Protein 5TNV (pdb70)

Organism: Mycolicibacterium smegmatis (strain ATCC 700084 / mc(2)155) (NCBI:txid246196)

Secondary structure (DSSP, 8-state):
---GGGS-EEEE-GGG-SB-TTSSBGGGS-HHHHHHHHHHHHHTT-SEEE-TTTSS-GGGS-HHHHHHHHHHHHHTT-EE-EEE--S--TT-TTTHHHHHHHHHHHHHHHHHHT--EEEEE---PPPHHHHHSSSGGGS------GGGHHHHHHHHHHHHHHHHHTT-EEEEE--TTSTTSSHHHHHHHHHHH--TTEEEE--THHHHTSSS----HHHHHHHHGGGBS-EE--EEEEEEETTTTEEEEEEE-GGGSSS-HHHHHHHHHHTT--PPEEE---SSSHHHHHHHHHHHHHHHHHHHH-

InterPro domains:
  IPR013022 Xylose isomerase-like, TIM barrel domain [PF01261] (38-285)
  IPR036237 Xylose isomerase-like superfamily [SSF51658] (34-283)
  IPR050312 IolE/XylA/MocC-like [PTHR12110] (34-282)

Nearest PDB structures (foldseek):
  5tnv-assembly1_A  TM=1.003E+00  e=7.365E-64  Mycolicibacterium smegmatis MC2 155
  3cqj-assembly1_B  TM=7.052E-01  e=8.553E-13  Escherichia coli
  3cqi-assembly1_B  TM=7.126E-01  e=1.216E-12  Escherichia coli
  3cqk-assembly1_B  TM=6.917E-01  e=5.044E-13  Escherichia coli
  3cny-assembly2_B  TM=6.874E-01  e=1.253E-10  Lactiplantibacillus plantarum WCFS1

B-factor: mean 9.84, std 7.56, range [2.95, 93.1]

CATH classification: 3.20.20.150

Radius of gyration: 18.42 Å; Cα contacts (8 Å, |Δi|>4): 619; chains: 1; bounding box: 45×40×46 Å

Structure (mmCIF, N/CA/C/O backbone):
data_5TNV
#
_entry.id   5TNV
#
_cell.length_a   82.869
_cell.length_b   82.869
_cell.length_c   125.218
_cell.angle_alpha   90.00
_cell.angle_beta   90.00
_cell.angle_gamma   120.00
#
_symmetry.space_group_name_H-M   'H 3'
#
loop_
_entity.id
_entity.type
_entity.pdbx_description
1 polymer 'AP endonuclease, family protein 2'
2 non-polymer 'MAGNESIUM ION'
3 water water
#
loop_
_atom_site.group_PDB
_atom_site.id
_atom_site.type_symbol
_atom_site.label_atom_id
_atom_site.label_alt_id
_atom_site.label_comp_id
_atom_site.label_asym_id
_atom_site.label_entity_id
_atom_site.label_seq_id
_atom_site.pdbx_PDB_ins_code
_atom_site.Cartn_x
_atom_site.Cartn_y
_atom_site.Cartn_z
_atom_site.occupancy
_atom_site.B_iso_or_equiv
_atom_site.auth_seq_id
_atom_site.auth_comp_id
_atom_site.auth_asym_id
_atom_site.auth_atom_id
_atom_site.pdbx_PDB_model_num
ATOM 1 N N . MET A 1 21 ? 37.073 53.229 63.563 1.00 46.13 1 MET A N 1
ATOM 2 C CA . MET A 1 21 ? 36.470 52.115 62.858 1.00 44.00 1 MET A CA 1
ATOM 3 C C . MET A 1 21 ? 36.102 51.044 63.871 1.00 29.20 1 MET A C 1
ATOM 4 O O . MET A 1 21 ? 36.155 51.055 65.102 1.00 42.84 1 MET A O 1
ATOM 7 N N . TYR A 1 22 ? 35.683 49.941 63.317 1.00 18.78 2 TYR A N 1
ATOM 8 C CA . TYR A 1 22 ? 35.505 48.755 64.132 1.00 12.67 2 TYR A CA 1
ATOM 9 C C . TYR A 1 22 ? 36.837 48.264 64.629 1.00 13.17 2 TYR A C 1
ATOM 10 O O . TYR A 1 22 ? 37.880 48.566 64.041 1.00 19.29 2 TYR A O 1
ATOM 28 N N . SER A 1 23 ? 36.808 47.471 65.694 1.00 13.53 3 SER A N 1
ATOM 29 C CA . SER A 1 23 ? 37.991 46.673 66.065 1.00 14.77 3 SER A CA 1
ATOM 30 C C . SER A 1 23 ? 37.935 45.357 65.295 1.00 11.69 3 SER A C 1
ATOM 31 O O . SER A 1 23 ? 36.870 45.069 64.746 1.00 10.99 3 SER A O 1
ATOM 39 N N . ALA A 1 24 ? 38.980 44.555 65.286 1.00 11.75 4 ALA A N 1
ATOM 40 C CA . ALA A 1 24 ? 38.871 43.275 64.585 1.00 11.56 4 ALA A CA 1
ATOM 41 C C . ALA A 1 24 ? 37.673 42.416 65.084 1.00 10.81 4 ALA A C 1
ATOM 42 O O . ALA A 1 24 ? 36.952 41.848 64.237 1.00 11.69 4 ALA A O 1
ATOM 49 N N . HIS A 1 25 ? 37.457 42.332 66.377 1.00 13.37 5 HIS A N 1
ATOM 50 C CA . HIS A 1 25 ? 36.420 41.409 66.910 1.00 17.11 5 HIS A CA 1
ATOM 51 C C . HIS A 1 25 ? 35.012 41.930 66.825 1.00 12.86 5 HIS A C 1
ATOM 52 O O . HIS A 1 25 ? 34.025 41.235 67.046 1.00 18.97 5 HIS A O 1
ATOM 66 N N . THR A 1 26 ? 34.844 43.193 66.472 1.00 10.70 6 THR A N 1
ATOM 67 C CA . THR A 1 26 ? 33.499 43.728 66.286 1.00 10.55 6 THR A CA 1
ATOM 68 C C . THR A 1 26 ? 33.245 44.081 64.835 1.00 8.39 6 THR A C 1
ATOM 69 O O . THR A 1 26 ? 32.142 44.540 64.522 1.00 10.71 6 THR A O 1
ATOM 80 N N . TRP A 1 27 ? 34.223 43.968 63.932 1.00 6.48 7 TRP A N 1
ATOM 81 C CA . TRP A 1 27 ? 33.995 44.339 62.545 1.00 5.74 7 TRP A CA 1
ATOM 82 C C . TRP A 1 27 ? 32.956 43.395 61.957 1.00 5.38 7 TRP A C 1
ATOM 83 O O . TRP A 1 27 ? 33.178 42.182 61.960 1.00 6.58 7 TRP A O 1
ATOM 104 N N . PRO A 1 28 ? 31.824 43.860 61.449 1.00 6.20 8 PRO A N 1
ATOM 105 C CA . PRO A 1 28 ? 30.820 42.908 60.963 1.00 6.05 8 PRO A CA 1
ATOM 106 C C . PRO A 1 28 ? 31.297 42.121 59.741 1.00 5.25 8 PRO A C 1
ATOM 107 O O . PRO A 1 28 ? 31.733 42.724 58.778 1.00 5.80 8 PRO A O 1
ATOM 118 N N . ILE A 1 29 ? 31.148 40.802 59.849 1.00 5.43 9 ILE A N 1
ATOM 119 C CA . ILE A 1 29 ? 31.527 39.866 58.772 1.00 5.91 9 ILE A CA 1
ATOM 120 C C . ILE A 1 29 ? 30.309 38.987 58.560 1.00 6.11 9 ILE A C 1
ATOM 121 O O . ILE A 1 29 ? 30.127 37.971 59.268 1.00 8.70 9 ILE A O 1
ATOM 137 N N . ALA A 1 30 ? 29.445 39.358 57.640 1.00 5.08 10 ALA A N 1
ATOM 138 C CA . ALA A 1 30 ? 28.135 38.724 57.539 1.00 5.14 10 ALA A CA 1
ATOM 139 C C . ALA A 1 30 ? 28.104 37.502 56.656 1.00 4.95 10 ALA A C 1
ATOM 140 O O . ALA A 1 30 ? 28.761 37.460 55.615 1.00 8.24 10 ALA A O 1
ATOM 147 N N . ALA A 1 31 ? 27.321 36.501 57.050 1.00 4.28 11 ALA A N 1
ATOM 148 C CA . ALA A 1 31 ? 26.978 35.394 56.163 1.00 4.07 11 ALA A CA 1
ATOM 149 C C . ALA A 1 31 ? 25.897 35.817 55.193 1.00 3.92 11 ALA A C 1
ATOM 150 O O . ALA A 1 31 ? 24.773 36.184 55.621 1.00 4.70 11 ALA A O 1
ATOM 157 N N . ASN A 1 32 ? 26.142 35.757 53.908 1.00 4.33 12 ASN A N 1
ATOM 158 C CA . ASN A 1 32 ? 25.101 36.008 52.902 1.00 4.68 12 ASN A CA 1
ATOM 159 C C . ASN A 1 32 ? 24.146 34.838 52.876 1.00 5.66 12 ASN A C 1
ATOM 160 O O . ASN A 1 32 ? 24.614 33.714 52.778 1.00 7.87 12 ASN A O 1
ATOM 171 N N . MET A 1 33 ? 22.821 35.072 52.964 1.00 4.62 13 MET A N 1
ATOM 172 C CA . MET A 1 33 ? 21.824 34.006 53.057 1.00 4.67 13 MET A CA 1
ATOM 173 C C . MET A 1 33 ? 21.300 33.504 51.706 1.00 4.77 13 MET A C 1
ATOM 174 O O . MET A 1 33 ? 20.434 32.635 51.695 1.00 5.40 13 MET A O 1
ATOM 188 N N . LEU A 1 34 ? 21.834 33.988 50.586 1.00 5.53 14 LEU A N 1
ATOM 189 C CA . LEU A 1 34 ? 21.222 33.635 49.294 1.00 6.61 14 LEU A CA 1
ATOM 190 C C . LEU A 1 34 ? 21.320 32.111 49.072 1.00 5.49 14 LEU A C 1
ATOM 191 O O . LEU A 1 34 ? 20.416 31.564 48.387 1.00 5.82 14 LEU A O 1
ATOM 207 N N . GLY A 1 35 ? 22.314 31.408 49.598 1.00 5.68 15 GLY A N 1
ATOM 208 C CA . GLY A 1 35 ? 22.413 30.004 49.376 1.00 6.39 15 GLY A CA 1
ATOM 209 C C . GLY A 1 35 ? 21.279 29.197 49.930 1.00 6.02 15 GLY A C 1
ATOM 210 O O . GLY A 1 35 ? 21.086 28.033 49.499 1.00 7.75 15 GLY A O 1
ATOM 214 N N . PHE A 1 36 ? 20.502 29.733 50.869 1.00 5.42 16 PHE A N 1
ATOM 215 C CA . PHE A 1 36 ? 19.305 29.034 51.335 1.00 5.44 16 PHE 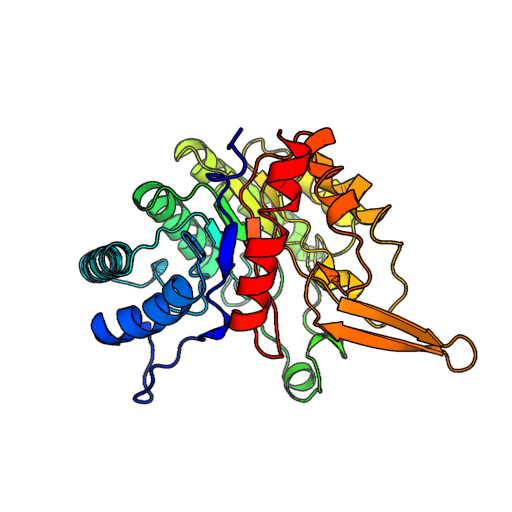A CA 1
ATOM 216 C C . PHE A 1 36 ? 18.177 29.089 50.329 1.00 5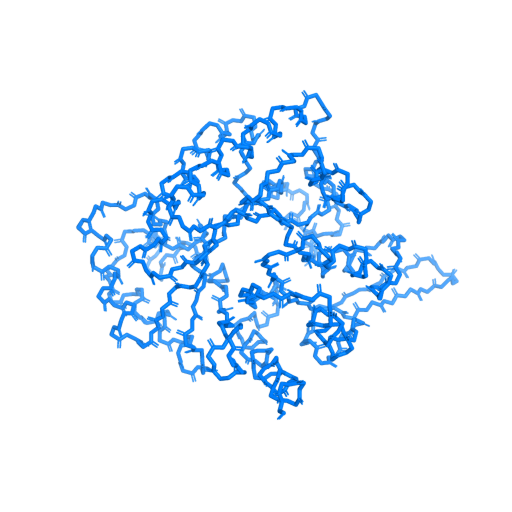.75 16 PHE A C 1
ATOM 217 O O . PHE A 1 36 ? 17.252 28.270 50.407 1.00 7.03 16 PHE A O 1
ATOM 234 N N . GLY A 1 37 ? 18.205 30.056 49.439 1.00 6.15 17 GLY A N 1
ATOM 235 C CA . GLY A 1 37 ? 17.113 30.259 48.495 1.00 6.33 17 GLY A CA 1
ATOM 236 C C . GLY A 1 37 ? 15.822 30.628 49.213 1.00 5.67 17 GLY A C 1
ATOM 237 O O . GLY A 1 37 ? 15.781 30.930 50.404 1.00 6.18 17 GLY A O 1
ATOM 241 N N . ASN A 1 38 ? 14.738 30.598 48.448 1.00 6.04 18 ASN A N 1
ATOM 242 C CA . ASN A 1 38 ? 13.441 31.026 48.980 1.00 7.07 18 ASN A CA 1
ATOM 243 C C . ASN A 1 38 ? 12.355 29.975 48.957 1.00 6.77 18 ASN A C 1
ATOM 244 O O . ASN A 1 38 ? 11.171 30.303 49.094 1.00 7.60 18 ASN A O 1
ATOM 255 N N . ARG A 1 39 ? 12.739 28.716 48.893 1.00 8.73 19 ARG A N 1
ATOM 256 C CA . ARG A 1 39 ? 11.802 27.610 49.037 1.00 8.96 19 ARG A CA 1
ATOM 257 C C . ARG A 1 39 ? 11.876 27.059 50.450 1.00 9.57 19 ARG A C 1
ATOM 258 O O . ARG A 1 39 ? 12.966 26.890 51.067 1.00 11.49 19 ARG A O 1
ATOM 279 N N . ALA A 1 40 ? 10.735 26.772 50.994 1.00 9.70 20 ALA A N 1
ATOM 280 C CA . ALA A 1 40 ? 10.700 26.170 52.358 1.00 10.58 20 ALA A CA 1
ATOM 281 C C . ALA A 1 40 ? 10.873 24.682 52.266 1.00 12.03 20 ALA A C 1
ATOM 282 O O . ALA A 1 40 ? 10.545 24.064 51.245 1.00 11.09 20 ALA A O 1
ATOM 289 N N . PRO A 1 41 ? 11.440 24.064 53.297 1.00 15.63 21 PRO A N 1
ATOM 290 C CA . PRO A 1 41 ? 11.568 22.614 53.259 1.00 17.78 21 PRO A CA 1
ATOM 291 C C . PRO A 1 41 ? 10.306 21.824 52.857 1.00 20.29 21 PRO A C 1
ATOM 292 O O . PRO A 1 41 ? 10.507 20.820 52.133 1.00 23.21 21 PRO A O 1
ATOM 303 N N . ASP A 1 42 ? 9.118 22.205 53.266 1.00 27.19 22 ASP A N 1
ATOM 304 C CA . ASP A 1 42 ? 7.811 21.688 52.884 1.00 35.77 22 ASP A CA 1
ATOM 305 C C . ASP A 1 42 ? 7.326 21.930 51.456 1.00 31.32 22 ASP A C 1
ATOM 306 O O . ASP A 1 42 ? 6.344 21.279 51.082 1.00 43.44 22 ASP A O 1
ATOM 315 N N . GLY A 1 43 ? 7.868 22.857 50.683 1.00 29.59 23 GLY A N 1
ATOM 316 C CA . GLY A 1 43 ? 7.665 22.980 49.267 1.00 24.80 23 GLY A CA 1
ATOM 317 C C . GLY A 1 43 ? 7.140 24.334 48.772 1.00 22.39 23 GLY A C 1
ATOM 318 O O . GLY A 1 43 ? 7.192 24.678 47.570 1.00 30.78 23 GLY A O 1
ATOM 322 N N . GLY A 1 44 ? 6.596 25.045 49.752 1.00 20.24 24 GLY A N 1
ATOM 323 C CA . GLY A 1 44 ? 6.116 26.407 49.569 1.00 14.37 24 GLY A CA 1
ATOM 324 C C . GLY A 1 44 ? 7.209 27.460 49.581 1.00 9.72 24 GLY A C 1
ATOM 325 O O . GLY A 1 44 ? 8.404 27.184 49.494 1.00 11.86 24 GLY A O 1
ATOM 329 N N . HIS A 1 45 ? 6.813 28.737 49.668 1.00 7.60 25 HIS A N 1
ATOM 330 C CA . HIS A 1 45 ? 7.717 29.836 49.703 1.00 7.16 25 HIS A CA 1
ATOM 331 C C . HIS A 1 45 ? 8.179 30.103 51.127 1.00 5.92 25 HIS A C 1
ATOM 332 O O . HIS A 1 45 ? 7.367 30.065 52.078 1.00 6.41 25 HIS A O 1
ATOM 346 N N . ILE A 1 46 ? 9.457 30.386 51.320 1.00 5.85 26 ILE A N 1
ATOM 347 C CA . ILE A 1 46 ? 9.995 30.699 52.655 1.00 5.44 26 ILE A CA 1
ATOM 348 C C . ILE A 1 46 ? 9.260 31.885 53.277 1.00 5.59 26 ILE A C 1
ATOM 349 O O . ILE A 1 46 ? 9.211 31.994 54.507 1.00 6.01 26 ILE A O 1
ATOM 365 N N . LYS A 1 47 ? 8.726 32.803 52.453 1.00 6.00 27 LYS A N 1
ATOM 366 C CA . LYS A 1 47 ? 8.024 33.958 53.032 1.00 7.36 27 LYS A CA 1
ATOM 367 C C . LYS A 1 47 ? 6.826 33.556 53.877 1.00 6.01 27 LYS A C 1
ATOM 368 O O . LYS A 1 47 ? 6.430 34.335 54.743 1.00 6.96 27 LYS A O 1
ATOM 387 N N . ASP A 1 48 ? 6.255 32.391 53.645 1.00 6.24 28 ASP A N 1
ATOM 388 C CA . ASP A 1 48 ? 5.060 31.911 54.316 1.00 6.45 28 ASP A CA 1
ATOM 389 C C . ASP A 1 48 ? 5.384 30.953 55.426 1.00 6.19 28 ASP A C 1
ATOM 390 O O . ASP A 1 48 ? 4.463 30.435 56.107 1.00 7.17 28 ASP A O 1
ATOM 399 N N . ALA A 1 49 ? 6.651 30.620 55.671 1.00 6.31 29 ALA A N 1
ATOM 400 C CA . ALA A 1 49 ? 6.991 29.540 56.608 1.00 6.54 29 ALA A CA 1
ATOM 401 C C . ALA A 1 49 ? 6.843 29.970 58.056 1.00 6.57 29 ALA A C 1
ATOM 402 O O . ALA A 1 49 ? 7.004 31.137 58.376 1.00 7.22 29 ALA A O 1
ATOM 409 N N . PRO A 1 50 ? 6.605 29.032 58.951 1.00 7.38 30 PRO A N 1
ATOM 410 C CA . PRO A 1 50 ? 6.620 29.375 60.378 1.00 7.61 30 PRO A CA 1
ATOM 411 C C . PRO A 1 50 ? 8.017 29.877 60.765 1.00 6.66 30 PRO A C 1
ATOM 412 O O . PRO A 1 50 ? 9.042 29.491 60.207 1.00 7.37 30 PRO A O 1
ATOM 423 N N . ALA A 1 51 ? 8.012 30.759 61.780 1.00 8.74 31 ALA A N 1
ATOM 424 C CA . ALA A 1 51 ? 9.264 31.383 62.201 1.00 9.59 31 ALA A CA 1
ATOM 425 C C . ALA A 1 51 ? 10.276 30.298 62.607 1.00 8.11 31 ALA A C 1
ATOM 426 O O . ALA A 1 51 ? 11.473 30.476 62.477 1.00 8.47 31 ALA A O 1
ATOM 433 N N . GLY A 1 52 ? 9.826 29.185 63.141 1.00 8.33 32 GLY A N 1
ATOM 434 C CA . GLY A 1 52 ? 10.712 28.100 63.538 1.00 8.76 32 GLY A CA 1
ATOM 435 C C . GLY A 1 52 ? 11.507 27.509 62.396 1.00 7.70 32 GLY A C 1
ATOM 436 O O .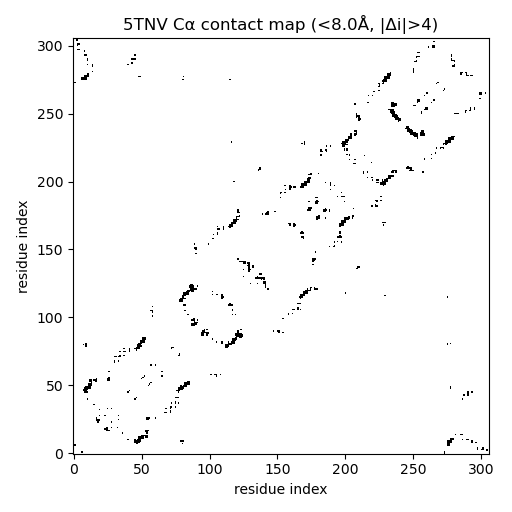 GLY A 1 52 ? 12.617 26.986 62.597 1.00 8.88 32 GLY A O 1
ATOM 440 N N . VAL A 1 53 ? 10.980 27.543 61.183 1.00 7.21 33 VAL A N 1
ATOM 441 C CA . VAL A 1 53 ? 11.686 27.121 60.003 1.00 7.25 33 VAL A CA 1
ATOM 442 C C . VAL A 1 53 ? 12.839 28.093 59.724 1.00 5.75 33 VAL A C 1
ATOM 443 O O . VAL A 1 53 ? 13.982 27.670 59.476 1.00 6.33 33 VAL A O 1
ATOM 456 N N . TRP A 1 54 ? 12.584 29.373 59.747 1.00 6.06 34 TRP A N 1
ATOM 457 C CA . TRP A 1 54 ? 13.625 30.388 59.614 1.00 5.64 34 TRP A CA 1
ATOM 458 C C . TRP A 1 54 ? 14.676 30.161 60.678 1.00 5.57 34 TRP A C 1
ATOM 459 O O . TRP A 1 54 ? 15.876 30.268 60.423 1.00 6.08 34 TRP A O 1
ATOM 480 N N . ALA A 1 55 ? 14.251 29.878 61.894 1.00 6.01 35 ALA A N 1
ATOM 481 C CA . ALA A 1 55 ? 15.176 29.709 63.014 1.00 6.05 35 ALA A CA 1
ATOM 482 C C . ALA A 1 55 ? 16.167 28.597 62.754 1.00 5.67 35 ALA A C 1
ATOM 483 O O . ALA A 1 55 ? 17.339 28.719 63.084 1.00 5.85 35 ALA A O 1
ATOM 490 N N . LYS A 1 56 ? 15.732 27.475 62.199 1.00 6.08 36 LYS A N 1
ATOM 491 C CA . LYS A 1 56 ? 16.637 26.355 61.953 1.00 6.06 36 LYS A CA 1
ATOM 492 C C . LYS A 1 56 ? 17.657 26.689 60.869 1.00 5.75 36 LYS A C 1
ATOM 493 O O . LYS A 1 56 ? 18.780 26.174 60.909 1.00 6.80 36 LYS A O 1
ATOM 512 N N . GLN A 1 57 ? 17.295 27.510 59.894 1.00 5.29 37 GLN A N 1
ATOM 513 C CA . GLN A 1 57 ? 18.263 27.955 58.870 1.00 5.55 37 GLN A CA 1
ATOM 514 C C . GLN A 1 57 ? 19.276 28.892 59.515 1.00 4.82 37 GLN A C 1
ATOM 515 O O . GLN A 1 57 ? 20.499 28.693 59.345 1.00 5.52 37 GLN A O 1
ATOM 529 N N . LEU A 1 58 ? 18.809 29.870 60.266 1.00 4.88 38 LEU A N 1
ATOM 530 C CA . LEU A 1 58 ? 19.671 30.804 60.985 1.00 5.07 38 LEU A CA 1
ATOM 531 C C . LEU A 1 58 ? 20.628 30.039 61.926 1.00 4.77 38 LEU A C 1
ATOM 532 O O . LEU A 1 58 ? 21.803 30.376 62.056 1.00 4.89 38 LEU A O 1
ATOM 548 N N . ARG A 1 59 ? 20.109 29.004 62.574 1.00 4.80 39 ARG A N 1
ATOM 549 C CA . ARG A 1 59 ? 20.916 28.221 63.532 1.00 4.95 39 ARG A CA 1
ATOM 550 C C . ARG A 1 59 ? 22.135 27.616 62.854 1.00 4.55 39 ARG A C 1
ATOM 551 O O . ARG A 1 59 ? 23.206 27.539 63.464 1.00 5.03 39 ARG A O 1
ATOM 572 N N . GLN A 1 60 ? 21.984 27.142 61.615 1.00 4.71 40 GLN A N 1
ATOM 573 C CA . GLN A 1 60 ? 23.113 26.559 60.909 1.00 4.77 40 GLN A CA 1
ATOM 574 C C . GLN A 1 60 ? 24.237 27.578 60.744 1.00 4.41 40 GLN A C 1
ATOM 575 O O . GLN A 1 60 ? 25.424 27.207 60.738 1.00 5.13 40 GLN A O 1
ATOM 589 N N . VAL A 1 61 ? 23.872 28.830 60.526 1.00 4.46 41 VAL A N 1
ATOM 590 C CA . VAL A 1 61 ? 24.819 29.933 60.351 1.00 4.44 41 VAL A CA 1
ATOM 591 C C . VAL A 1 61 ? 25.518 30.233 61.673 1.00 4.28 41 VAL A C 1
ATOM 592 O O . VAL A 1 61 ? 26.747 30.339 61.738 1.00 5.03 41 VAL A O 1
ATOM 605 N N . ARG A 1 62 ? 24.743 30.370 62.765 1.00 4.51 42 ARG A N 1
ATOM 606 C CA . ARG A 1 62 ? 25.350 30.612 64.085 1.00 4.56 42 ARG A CA 1
ATOM 607 C C . ARG A 1 62 ? 26.253 29.465 64.504 1.00 4.65 42 ARG A C 1
ATOM 608 O O . ARG A 1 62 ? 27.316 29.706 65.085 1.00 5.29 42 ARG A O 1
ATOM 629 N N . GLU A 1 63 ? 25.853 28.217 64.237 1.00 4.84 43 GLU A N 1
ATOM 630 C CA . GLU A 1 63 ? 26.683 27.054 64.561 1.00 5.17 43 GLU A CA 1
ATOM 631 C C . GLU A 1 63 ? 28.086 27.126 63.960 1.00 5.17 43 GLU A C 1
ATOM 632 O O . GLU A 1 63 ? 29.014 26.547 64.530 1.00 6.66 43 GLU A O 1
ATOM 644 N N . LEU A 1 64 ? 28.213 27.785 62.843 1.00 5.16 44 LEU A N 1
ATOM 645 C CA . LEU A 1 64 ? 29.490 27.927 62.131 1.00 5.39 44 LEU A CA 1
ATOM 646 C C . LEU A 1 64 ? 30.250 29.184 62.529 1.00 5.36 44 LEU A C 1
ATOM 647 O O . LEU A 1 64 ? 31.317 29.456 61.949 1.00 6.87 44 LEU A O 1
ATOM 663 N N . GLY A 1 65 ? 29.771 29.940 63.507 1.00 5.31 45 GLY A N 1
ATOM 664 C CA . GLY A 1 65 ? 30.530 30.959 64.160 1.00 5.72 45 GLY A CA 1
ATOM 665 C C . GLY A 1 65 ? 30.153 32.390 63.842 1.00 5.39 45 GLY A C 1
ATOM 666 O O . GLY A 1 65 ? 30.670 33.343 64.430 1.00 6.49 45 GLY A O 1
ATOM 670 N N . PHE A 1 66 ? 29.211 32.598 62.911 1.00 4.99 46 PHE A N 1
ATOM 671 C CA . PHE A 1 66 ? 28.836 33.970 62.558 1.00 4.56 46 PHE A CA 1
ATOM 672 C C . PHE A 1 66 ? 28.113 34.676 63.692 1.00 4.56 46 PHE A C 1
ATOM 673 O O . PHE A 1 66 ? 27.363 34.073 64.455 1.00 5.21 46 PHE A O 1
ATOM 690 N N . ASP A 1 67 ? 28.337 35.989 63.771 1.00 4.90 47 ASP A N 1
ATOM 691 C CA . ASP A 1 67 ? 27.548 36.937 64.543 1.00 5.26 47 ASP A CA 1
ATOM 692 C C . ASP A 1 67 ? 26.554 37.714 63.683 1.00 4.38 47 ASP A C 1
ATOM 693 O O . ASP A 1 67 ? 25.550 38.194 64.207 1.00 5.08 47 ASP A O 1
ATOM 702 N N . HIS A 1 68 ? 26.851 37.882 62.397 1.00 4.45 48 HIS A N 1
ATOM 703 C CA . HIS A 1 68 ? 26.064 38.696 61.510 1.00 4.41 48 HIS A CA 1
ATOM 704 C C . HIS A 1 68 ? 25.659 37.918 60.263 1.00 4.27 48 HIS A C 1
ATOM 705 O O . HIS A 1 68 ? 26.399 37.016 59.791 1.00 4.36 48 HIS A O 1
ATOM 719 N N . ILE A 1 69 ? 24.521 38.317 59.680 1.00 4.25 49 ILE A N 1
ATOM 720 C CA . ILE A 1 69 ? 24.034 37.850 58.404 1.00 4.18 49 ILE A CA 1
ATOM 721 C C . ILE A 1 69 ? 23.677 39.037 57.531 1.00 4.00 49 ILE A C 1
ATOM 722 O O . ILE A 1 69 ? 23.466 40.171 58.006 1.00 4.79 49 ILE A O 1
ATOM 738 N N . ASP A 1 70 ? 23.570 38.738 56.251 1.00 3.96 50 ASP A N 1
ATOM 739 C CA . ASP A 1 70 ? 22.964 39.599 55.234 1.00 3.70 50 ASP A CA 1
ATOM 740 C C . ASP A 1 70 ? 21.861 38.742 54.637 1.00 3.72 50 ASP A C 1
ATOM 741 O O . ASP A 1 70 ? 22.130 37.745 53.999 1.00 4.09 50 ASP A O 1
ATOM 750 N N . PRO A 1 71 ? 20.574 39.098 54.899 1.00 4.00 51 PRO A N 1
ATOM 751 C CA . PRO A 1 71 ? 19.485 38.212 54.449 1.00 4.49 51 PRO A CA 1
ATOM 752 C C . PRO A 1 71 ? 19.323 38.191 52.928 1.00 4.09 51 PRO A C 1
ATOM 753 O O . PRO A 1 71 ? 18.603 37.322 52.432 1.00 4.66 51 PRO A O 1
ATOM 764 N N . THR A 1 72 ? 19.921 39.132 52.236 1.00 4.45 52 THR A N 1
ATOM 765 C CA . THR A 1 72 ? 19.654 39.362 50.800 1.00 4.46 52 THR A CA 1
ATOM 766 C C . THR A 1 72 ? 18.188 39.667 50.610 1.00 4.45 52 THR A C 1
ATOM 767 O O . THR A 1 72 ? 17.486 40.014 51.570 1.00 4.92 52 THR A O 1
ATOM 778 N N . ASP A 1 73 ? 17.699 39.578 49.370 1.00 4.43 53 ASP A N 1
ATOM 779 C CA . ASP A 1 73 ? 16.293 39.546 49.009 1.00 4.87 53 ASP A CA 1
ATOM 780 C C . ASP A 1 73 ? 15.934 38.228 48.364 1.00 5.10 53 ASP A C 1
ATOM 781 O O . ASP A 1 73 ? 14.792 38.075 47.866 1.00 6.82 53 ASP A O 1
ATOM 790 N N . ALA A 1 74 ? 16.807 37.219 48.415 1.00 5.11 54 ALA A N 1
ATOM 791 C CA . ALA A 1 74 ? 16.601 35.913 47.768 1.00 5.58 54 ALA A CA 1
ATOM 792 C C . ALA A 1 74 ? 16.218 34.815 48.756 1.00 5.20 54 ALA A C 1
ATOM 793 O O . ALA A 1 74 ? 16.074 33.651 48.337 1.00 6.06 54 ALA A O 1
ATOM 800 N N . TRP A 1 75 ? 16.058 35.174 50.012 1.00 5.22 55 TRP A N 1
ATOM 801 C CA . TRP A 1 75 ? 15.701 34.280 51.123 1.00 4.93 55 TRP A CA 1
ATOM 802 C C . TRP A 1 75 ? 14.373 34.833 51.657 1.00 4.87 55 TRP A C 1
ATOM 803 O O . TRP A 1 75 ? 13.419 35.053 50.871 1.00 6.08 55 TRP A O 1
ATOM 824 N N . VAL A 1 76 ? 14.208 35.073 52.951 1.00 4.78 56 VAL A N 1
ATOM 825 C CA . VAL A 1 76 ? 12.994 35.695 53.484 1.00 5.44 56 VAL A CA 1
ATOM 826 C C . VAL A 1 76 ? 12.908 37.131 52.947 1.00 5.18 56 VAL A C 1
ATOM 827 O O . VAL A 1 76 ? 13.848 37.906 53.187 1.00 5.59 56 VAL A O 1
ATOM 840 N N . PRO A 1 77 ? 11.844 37.493 52.250 1.00 6.05 57 PRO A N 1
ATOM 841 C CA . PRO A 1 77 ? 11.778 38.814 51.618 1.00 6.25 57 PRO A CA 1
ATOM 842 C C . PRO A 1 77 ? 11.282 39.843 52.595 1.00 5.62 57 PRO A C 1
ATOM 843 O O . PRO A 1 77 ? 10.042 40.084 52.704 1.00 6.38 57 PRO A O 1
ATOM 854 N N . LEU A 1 78 ? 12.185 40.493 53.290 1.00 6.20 58 LEU A N 1
ATOM 855 C CA . LEU A 1 78 ? 11.801 41.428 54.347 1.00 5.98 58 LEU A CA 1
ATOM 856 C C . LEU A 1 78 ? 10.941 42.578 53.820 1.00 5.80 58 LEU A C 1
ATOM 857 O O . LEU A 1 78 ? 10.048 43.030 54.536 1.00 7.01 58 LEU A O 1
ATOM 873 N N . ALA A 1 79 ? 11.186 43.046 52.602 1.00 5.83 59 ALA A N 1
ATOM 874 C CA . ALA A 1 79 ? 10.398 44.137 52.067 1.00 6.54 59 ALA A CA 1
ATOM 875 C C . ALA A 1 79 ? 8.930 43.749 51.871 1.00 7.24 59 ALA A C 1
ATOM 876 O O . ALA A 1 79 ? 8.078 44.608 51.792 1.00 10.84 59 ALA A O 1
ATOM 883 N N . ALA A 1 80 ? 8.651 42.466 51.727 1.00 6.53 60 ALA A N 1
ATOM 884 C CA . ALA A 1 80 ? 7.317 41.947 51.441 1.00 7.20 60 ALA A CA 1
ATOM 885 C C . ALA A 1 80 ? 6.554 41.521 52.681 1.00 7.07 60 ALA A C 1
ATOM 886 O O . ALA A 1 80 ? 5.355 41.347 52.606 1.00 10.21 60 ALA A O 1
ATOM 893 N N . LEU A 1 81 ? 7.216 41.297 53.800 1.00 6.93 61 LEU A N 1
ATOM 894 C CA . LEU A 1 81 ? 6.520 40.839 55.006 1.00 6.70 61 LEU A CA 1
ATOM 895 C C . LEU A 1 81 ? 5.675 41.911 55.614 1.00 7.00 61 LEU A C 1
ATOM 896 O O . LEU A 1 81 ? 5.989 43.107 55.588 1.00 8.13 61 LEU A O 1
ATOM 912 N N . SER A 1 82 ? 4.574 41.467 56.250 1.00 6.92 62 SER A N 1
ATOM 913 C CA . SER A 1 82 ? 3.826 42.357 57.081 1.00 7.29 62 SER A CA 1
ATOM 914 C C . SER A 1 82 ? 4.683 42.791 58.257 1.00 7.59 62 SER A C 1
ATOM 915 O O . SER A 1 82 ? 5.664 42.146 58.636 1.00 7.21 62 SER A O 1
ATOM 923 N N . ASP A 1 83 ? 4.262 43.904 58.887 1.00 8.86 63 ASP A N 1
ATOM 924 C CA . ASP A 1 83 ? 5.022 44.377 60.051 1.00 9.42 63 ASP A CA 1
ATOM 925 C C . ASP A 1 83 ? 5.034 43.343 61.181 1.00 8.25 63 ASP A C 1
ATOM 926 O O . ASP A 1 83 ? 6.050 43.200 61.866 1.00 8.65 63 ASP A O 1
ATOM 935 N N . SER A 1 84 ? 3.908 42.630 61.356 1.00 7.27 64 SER A N 1
ATOM 936 C CA A SER A 1 84 ? 3.867 41.616 62.415 0.50 6.84 64 SER A CA 1
ATOM 937 C CA B SER A 1 84 ? 3.717 41.525 62.298 0.50 7.72 64 SER A CA 1
ATOM 938 C C . SER A 1 84 ? 4.769 40.453 62.063 1.00 5.98 64 SER A C 1
ATOM 939 O O . SER A 1 84 ? 5.444 39.916 62.959 1.00 6.43 64 SER A O 1
ATOM 953 N N . ARG A 1 85 ? 4.893 40.034 60.809 1.00 6.04 65 ARG A N 1
ATOM 954 C CA . ARG A 1 85 ? 5.832 38.990 60.418 1.00 5.30 65 ARG A CA 1
ATOM 955 C C . ARG A 1 85 ? 7.270 39.462 60.528 1.00 5.09 65 ARG A C 1
ATOM 956 O O . ARG A 1 85 ? 8.139 38.654 60.865 1.00 5.55 65 ARG A O 1
ATOM 977 N N . ILE A 1 86 ? 7.552 40.754 60.294 1.00 5.62 66 ILE A N 1
ATOM 978 C CA . ILE A 1 86 ? 8.878 41.329 60.568 1.00 5.69 66 ILE A CA 1
ATOM 979 C C . ILE A 1 86 ? 9.225 41.107 62.024 1.00 5.25 66 ILE A C 1
ATOM 980 O O . ILE A 1 86 ? 10.361 40.744 62.349 1.00 5.63 66 ILE A O 1
ATOM 996 N N . GLU A 1 87 ? 8.292 41.361 62.956 1.00 5.91 67 GLU A N 1
ATOM 997 C CA . GLU A 1 87 ? 8.607 41.160 64.354 1.00 5.98 67 GLU A CA 1
ATOM 998 C C . GLU A 1 87 ? 8.782 39.681 64.704 1.00 5.72 67 GLU A C 1
ATOM 999 O O . GLU A 1 87 ? 9.653 39.384 65.529 1.00 6.30 67 GLU A O 1
ATOM 1011 N N . GLU A 1 88 ? 8.063 38.760 64.067 1.00 5.78 68 GLU A N 1
ATOM 1012 C CA . GLU A 1 88 ? 8.303 37.349 64.234 1.00 6.11 68 GLU A CA 1
ATOM 1013 C C . GLU A 1 88 ? 9.752 37.012 63.840 1.00 5.33 68 GLU A C 1
ATOM 1014 O O . GLU A 1 88 ? 10.469 36.263 64.519 1.00 6.51 68 GLU A O 1
ATOM 1026 N N . PHE A 1 89 ? 10.160 37.555 62.685 1.00 5.18 69 PHE A N 1
ATOM 1027 C CA . PHE A 1 89 ? 11.512 37.362 62.186 1.00 5.01 69 PHE A CA 1
ATOM 1028 C C . PHE A 1 89 ? 12.553 37.935 63.136 1.00 4.75 69 PHE A C 1
ATOM 1029 O O . PHE A 1 89 ? 13.555 37.292 63.431 1.00 4.82 69 PHE A O 1
ATOM 1046 N N . ARG A 1 90 ? 12.319 39.164 63.611 1.00 4.67 70 ARG A N 1
ATOM 1047 C CA . ARG A 1 90 ? 13.249 39.825 64.503 1.00 4.96 70 ARG A CA 1
ATOM 1048 C C . ARG A 1 90 ? 13.503 38.976 65.745 1.00 4.82 70 ARG A C 1
ATOM 1049 O O . ARG A 1 90 ? 14.633 38.860 66.261 1.00 5.47 70 ARG A O 1
ATOM 1070 N N . THR A 1 91 ? 12.430 38.355 66.287 1.00 4.95 71 THR A N 1
ATOM 1071 C CA . THR A 1 91 ? 12.528 37.536 67.474 1.00 5.09 71 THR A CA 1
ATOM 1072 C C . THR A 1 91 ? 13.431 36.303 67.208 1.00 4.86 71 THR A C 1
ATOM 1073 O O . THR A 1 91 ? 14.312 36.024 68.003 1.00 5.35 71 THR A O 1
ATOM 1084 N N . VAL A 1 92 ? 13.191 35.601 66.091 1.00 5.05 72 VAL A N 1
ATOM 1085 C CA . VAL A 1 92 ? 14.035 34.397 65.873 1.00 5.94 72 VAL A CA 1
ATOM 1086 C C . VAL A 1 92 ? 15.454 34.767 65.519 1.00 4.79 72 VAL A C 1
ATOM 1087 O O . VAL A 1 92 ? 16.376 34.052 65.931 1.00 5.38 72 VAL A O 1
ATOM 1100 N N . LEU A 1 93 ? 15.677 35.886 64.833 1.00 4.39 73 LEU A N 1
ATOM 1101 C CA . LEU A 1 93 ? 17.032 36.351 64.570 1.00 4.68 73 LEU A CA 1
ATOM 1102 C C . LEU A 1 93 ? 17.810 36.535 65.879 1.00 4.64 73 LEU A C 1
ATOM 1103 O O . LEU A 1 93 ? 18.931 36.016 66.013 1.00 5.40 73 LEU A O 1
ATOM 1119 N N . ALA A 1 94 ? 17.213 37.218 66.840 1.00 4.83 74 ALA A N 1
ATOM 1120 C CA . ALA A 1 94 ? 17.828 37.411 68.152 1.00 5.78 74 ALA A CA 1
ATOM 1121 C C . ALA A 1 94 ? 17.978 36.098 68.908 1.00 5.45 74 ALA A C 1
ATOM 1122 O O . ALA A 1 94 ? 19.034 35.861 69.515 1.00 6.64 74 ALA A O 1
ATOM 1129 N N . ASP A 1 95 ? 16.931 35.262 68.885 1.00 5.49 75 ASP A N 1
ATOM 1130 C CA . ASP A 1 95 ? 16.976 34.005 69.617 1.00 5.77 75 ASP A CA 1
ATOM 1131 C C . ASP A 1 95 ? 18.113 33.112 69.135 1.00 5.53 75 ASP A C 1
ATOM 1132 O O . ASP A 1 95 ? 18.699 32.347 69.919 1.00 7.65 75 ASP A O 1
ATOM 1141 N N . GLU A 1 96 ? 18.406 33.175 67.835 1.00 5.07 76 GLU A N 1
ATOM 1142 C CA . GLU A 1 96 ? 19.460 32.360 67.246 1.00 4.93 76 GLU A CA 1
ATOM 1143 C C . GLU A 1 96 ? 20.822 33.020 67.291 1.00 5.15 76 GLU A C 1
ATOM 1144 O O . GLU A 1 96 ? 21.812 32.471 66.786 1.00 6.60 76 GLU A O 1
ATOM 1156 N N . GLY A 1 97 ? 20.944 34.159 67.952 1.00 5.58 77 GLY A N 1
ATOM 1157 C CA . GLY A 1 97 ? 22.245 34.767 68.248 1.00 5.78 77 GLY A CA 1
ATOM 1158 C C . GLY A 1 97 ? 22.848 35.562 67.108 1.00 5.50 77 GLY A C 1
ATOM 1159 O O . GLY A 1 97 ? 24.060 35.642 67.029 1.00 7.70 77 GLY A O 1
ATOM 1163 N N . LEU A 1 98 ? 22.055 36.118 66.238 1.00 5.19 78 LEU A N 1
ATOM 1164 C CA . LEU A 1 98 ? 22.515 36.799 65.046 1.00 4.90 78 LEU A CA 1
ATOM 1165 C C . LEU A 1 98 ? 21.932 38.213 64.935 1.00 5.04 78 LEU A C 1
ATOM 1166 O O . LEU A 1 98 ? 20.954 38.579 65.583 1.00 6.26 78 LEU A O 1
ATOM 1182 N N . ALA A 1 99 ? 22.559 38.984 64.061 1.00 5.22 79 ALA A N 1
ATOM 1183 C CA . ALA A 1 99 ? 22.135 40.348 63.749 1.00 4.75 79 ALA A CA 1
ATOM 1184 C C . ALA A 1 99 ? 22.397 40.608 62.259 1.00 4.91 79 ALA A C 1
ATOM 1185 O O . ALA A 1 99 ? 23.245 39.949 61.658 1.00 5.60 79 ALA A O 1
ATOM 1192 N N . ILE A 1 100 ? 21.677 41.562 61.685 1.00 4.74 80 ILE A N 1
ATOM 1193 C CA . ILE A 1 100 ? 21.828 41.935 60.292 1.00 4.55 80 ILE A CA 1
ATOM 1194 C C . ILE A 1 100 ? 22.713 43.188 60.188 1.00 4.57 80 ILE A C 1
ATOM 1195 O O . ILE A 1 100 ? 22.356 44.237 60.721 1.00 5.28 80 ILE A O 1
ATOM 1211 N N . SER A 1 101 ? 23.837 43.074 59.462 1.00 4.65 81 SER A N 1
ATOM 1212 C CA . SER A 1 101 ? 24.737 44.198 59.237 1.00 4.61 81 SER A CA 1
ATOM 1213 C C . SER A 1 101 ? 24.559 44.866 57.888 1.00 4.62 81 SER A C 1
ATOM 1214 O O . SER A 1 101 ? 24.942 46.046 57.725 1.00 5.30 81 SER A O 1
ATOM 1222 N N . SER A 1 102 ? 24.002 44.174 56.904 1.00 4.57 82 SER A N 1
ATOM 1223 C CA . SER A 1 102 ? 23.814 44.693 55.557 1.00 4.42 82 SER A CA 1
ATOM 1224 C C . SER A 1 102 ? 22.651 43.920 54.920 1.00 4.32 82 SER A C 1
ATOM 1225 O O . SER A 1 102 ? 22.383 42.785 55.330 1.00 4.37 82 SER A O 1
ATOM 1233 N N . ILE A 1 103 ? 22.018 44.535 53.938 1.00 4.23 83 ILE A N 1
ATOM 1234 C CA . ILE A 1 103 ? 20.968 43.869 53.161 1.00 4.47 83 ILE A CA 1
ATOM 1235 C C . ILE A 1 103 ? 21.321 44.042 51.671 1.00 4.22 83 ILE A C 1
ATOM 1236 O O . ILE A 1 103 ? 21.318 45.163 51.166 1.00 5.01 83 ILE A O 1
ATOM 1252 N N . SER A 1 104 ? 21.571 42.926 51.006 1.00 4.34 84 SER A N 1
ATOM 1253 C CA . SER A 1 104 ? 21.994 42.903 49.603 1.00 4.51 84 SER A CA 1
ATOM 1254 C C . SER A 1 104 ? 20.912 42.392 48.695 1.00 4.78 84 SER A C 1
ATOM 1255 O O . SER A 1 104 ? 20.597 41.205 48.660 1.00 5.85 84 SER A O 1
ATOM 1263 N N . MET A 1 105 ? 20.357 43.283 47.871 1.00 4.84 85 MET A N 1
ATOM 1264 C CA . MET A 1 105 ? 19.442 42.885 46.825 1.00 4.92 85 MET A CA 1
ATOM 1265 C C . MET A 1 105 ? 20.211 42.152 45.750 1.00 5.08 85 MET A C 1
ATOM 1266 O O . MET A 1 105 ? 21.328 42.543 45.461 1.00 10.33 85 MET A O 1
ATOM 1280 N N A THR A 1 106 ? 19.600 41.148 45.148 0.50 6.07 86 THR A N 1
ATOM 1281 N N B THR A 1 106 ? 19.690 41.079 45.160 0.50 4.73 86 THR A N 1
ATOM 1282 C CA A THR A 1 106 ? 20.394 40.344 44.209 0.50 5.57 86 THR A CA 1
ATOM 1283 C CA B THR A 1 106 ? 20.308 40.266 44.135 0.50 4.95 86 THR A CA 1
ATOM 1284 C C A THR A 1 106 ? 20.034 40.770 42.815 0.50 6.89 86 THR A C 1
ATOM 1285 C C B THR A 1 106 ? 19.305 39.887 43.043 0.50 6.55 86 THR A C 1
ATOM 1286 O O A THR A 1 106 ? 20.270 41.859 42.318 0.50 7.08 86 THR A O 1
ATOM 1287 O O B THR A 1 106 ? 18.248 39.321 43.164 0.50 7.79 86 THR A O 1
ATOM 1308 N N . ARG A 1 107 ? 19.584 40.141 41.872 1.00 9.10 87 ARG A N 1
ATOM 1309 C CA . ARG A 1 107 ? 18.968 40.092 40.596 1.00 5.60 87 ARG A CA 1
ATOM 1310 C C . ARG A 1 107 ? 17.597 40.799 40.625 1.00 5.60 87 ARG A C 1
ATOM 1311 O O . ARG A 1 107 ? 16.586 40.294 40.214 1.00 8.21 87 ARG A O 1
ATOM 1332 N N . SER A 1 108 ? 17.664 42.028 41.116 1.00 5.74 88 SER A N 1
ATOM 1333 C CA . SER A 1 108 ? 16.543 42.912 41.377 1.00 6.07 88 SER A CA 1
ATOM 1334 C C . SER A 1 108 ? 16.899 44.322 40.964 1.00 5.68 88 SER A C 1
ATOM 1335 O O . SER A 1 108 ? 16.884 45.267 41.746 1.00 6.76 88 SER A O 1
ATOM 1343 N N . SER A 1 109 ? 17.285 44.500 39.707 1.00 6.01 89 SER A N 1
ATOM 1344 C CA . SER A 1 109 ? 17.819 45.779 39.253 1.00 6.04 89 SER A CA 1
ATOM 1345 C C . SER A 1 109 ? 16.763 46.892 39.277 1.00 5.99 89 SER A C 1
ATOM 1346 O O . SER A 1 109 ? 15.619 46.673 38.832 1.00 6.41 89 SER A O 1
ATOM 1354 N N . ILE A 1 110 ? 17.174 48.069 39.713 1.00 5.88 90 ILE A N 1
ATOM 1355 C CA . ILE A 1 110 ? 16.283 49.224 39.724 1.00 6.18 90 ILE A CA 1
ATOM 1356 C C . ILE A 1 110 ? 16.049 49.765 38.317 1.00 6.58 90 ILE A C 1
ATOM 1357 O O . ILE A 1 110 ? 15.214 50.683 38.175 1.00 7.26 90 ILE A O 1
ATOM 1373 N N . VAL A 1 111 ? 16.686 49.203 37.280 1.00 6.55 91 VAL A N 1
ATOM 1374 C CA . VAL A 1 111 ? 16.327 49.513 35.900 1.00 6.77 91 VAL A CA 1
ATOM 1375 C C . VAL A 1 111 ? 15.904 48.269 35.143 1.00 7.22 91 VAL A C 1
ATOM 1376 O O . VAL A 1 111 ? 15.850 48.301 33.914 1.00 7.45 91 VAL A O 1
ATOM 1389 N N . ASP A 1 112 ? 15.527 47.198 35.843 1.00 6.95 92 ASP A N 1
ATOM 1390 C CA . ASP A 1 112 ? 14.857 46.076 35.170 1.00 7.13 92 ASP A CA 1
ATOM 1391 C C . ASP A 1 112 ? 13.687 46.609 3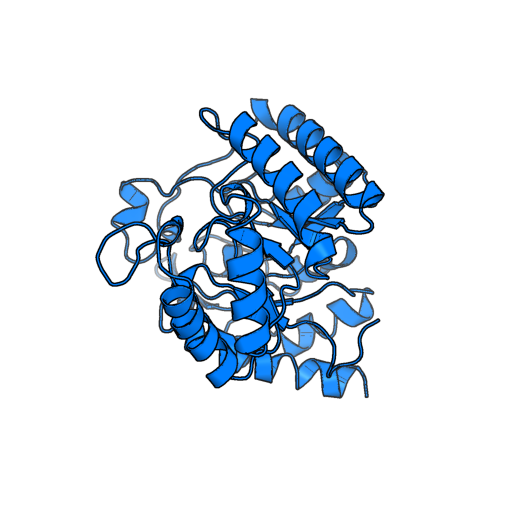4.360 1.00 7.51 92 ASP A C 1
ATOM 1392 O O . ASP A 1 112 ? 12.911 47.450 34.853 1.00 8.46 92 ASP A O 1
ATOM 1401 N N . VAL A 1 113 ? 13.545 46.133 33.121 1.00 8.15 93 VAL A N 1
ATOM 1402 C CA . VAL A 1 113 ? 12.479 46.723 32.277 1.00 9.62 93 VAL A CA 1
ATOM 1403 C C . VAL A 1 113 ? 11.090 46.443 32.826 1.00 10.22 93 VAL A C 1
ATOM 1404 O O . VAL A 1 113 ? 10.264 47.364 32.791 1.00 14.77 93 VAL A O 1
ATOM 1417 N N . GLU A 1 114 ? 10.825 45.244 33.303 1.00 9.75 94 GLU A N 1
ATOM 1418 C CA . GLU A 1 114 ? 9.548 44.889 33.826 1.00 10.57 94 GLU A CA 1
ATOM 1419 C C . GLU A 1 114 ? 9.365 45.287 35.288 1.00 10.53 94 GLU A C 1
ATOM 1420 O O . GLU A 1 114 ? 8.300 45.718 35.705 1.00 12.78 94 GLU A O 1
ATOM 1432 N N . ASN A 1 115 ? 10.377 45.092 36.096 1.00 10.17 95 ASN A N 1
ATOM 1433 C CA . ASN A 1 115 ? 10.251 45.224 37.553 1.00 9.30 95 ASN A CA 1
ATOM 1434 C C . ASN A 1 115 ? 11.055 46.324 38.161 1.00 8.42 95 ASN A C 1
ATOM 1435 O O . ASN A 1 115 ? 11.129 46.382 39.401 1.00 8.27 95 ASN A O 1
ATOM 1446 N N . GLY A 1 116 ? 11.644 47.231 37.397 1.00 8.95 96 GLY A N 1
ATOM 1447 C CA . GLY A 1 116 ? 12.521 48.248 37.954 1.00 8.24 96 GLY A CA 1
ATOM 1448 C C . GLY A 1 116 ? 11.866 49.144 38.962 1.00 7.73 96 GLY A C 1
ATOM 1449 O O . GLY A 1 116 ? 12.430 49.430 40.006 1.00 7.72 96 GLY A O 1
ATOM 1453 N N . GLU A 1 117 ? 10.635 49.599 38.668 1.00 9.96 97 GLU A N 1
ATOM 1454 C CA . GLU A 1 117 ? 9.954 50.465 39.627 1.00 8.96 97 GLU A CA 1
ATOM 1455 C C . GLU A 1 117 ? 9.617 49.719 40.931 1.00 8.82 97 GLU A C 1
ATOM 1456 O O . GLU A 1 117 ? 9.768 50.264 42.047 1.00 8.55 97 GLU A O 1
ATOM 1468 N N . LYS A 1 118 ? 9.196 48.438 40.844 1.00 8.70 98 LYS A N 1
ATOM 1469 C CA . LYS A 1 118 ? 8.975 47.606 42.037 1.00 8.48 98 LYS A CA 1
ATOM 1470 C C . LYS A 1 118 ? 10.261 47.446 42.826 1.00 7.19 98 LYS A C 1
ATOM 1471 O O . LYS A 1 118 ? 10.264 47.530 44.072 1.00 7.43 98 LYS A O 1
ATOM 1490 N N . ASN A 1 119 ? 11.361 47.163 42.103 1.00 6.62 99 ASN A N 1
ATOM 1491 C CA . ASN A 1 119 ? 12.653 46.991 42.776 1.00 6.31 99 ASN A CA 1
ATOM 1492 C C . ASN A 1 119 ? 13.125 48.261 43.481 1.00 6.31 99 ASN A C 1
ATOM 1493 O O . ASN A 1 119 ? 13.677 48.193 44.567 1.00 6.55 99 ASN A O 1
ATOM 1504 N N . LEU A 1 120 ? 12.880 49.415 42.823 1.00 6.56 100 LEU A N 1
ATOM 1505 C CA . LEU A 1 120 ? 13.197 50.698 43.455 1.00 6.79 100 LEU A CA 1
ATOM 1506 C C . LEU A 1 120 ? 12.410 50.865 44.735 1.00 6.54 100 LEU A C 1
ATOM 1507 O O . LEU A 1 120 ? 12.956 51.297 45.772 1.00 6.92 100 LEU A O 1
ATOM 1523 N N . ALA A 1 121 ? 11.092 50.573 44.669 1.00 6.71 101 ALA A N 1
ATOM 1524 C CA . ALA A 1 121 ? 10.248 50.705 45.851 1.00 6.91 101 ALA A CA 1
ATOM 1525 C C . ALA A 1 121 ? 10.708 49.756 46.988 1.00 6.84 101 ALA A C 1
ATOM 1526 O O . ALA A 1 121 ? 10.737 50.125 48.180 1.00 7.04 101 ALA A O 1
ATOM 1533 N N . ASP A 1 122 ? 11.064 48.520 46.633 1.00 6.45 102 ASP A N 1
ATOM 1534 C CA . ASP A 1 122 ? 11.579 47.574 47.611 1.00 6.31 102 ASP A CA 1
ATOM 1535 C C . ASP A 1 122 ? 12.886 48.046 48.200 1.00 6.07 102 ASP A C 1
ATOM 1536 O O . ASP A 1 122 ? 13.129 47.870 49.407 1.00 6.62 102 ASP A O 1
ATOM 1545 N N . ALA A 1 123 ? 13.768 48.641 47.404 1.00 6.10 103 ALA A N 1
ATOM 1546 C CA . ALA A 1 123 ? 15.023 49.190 47.916 1.00 5.96 103 ALA A CA 1
ATOM 1547 C C . ALA A 1 123 ? 14.739 50.265 48.976 1.00 5.92 103 ALA A C 1
ATOM 1548 O O . ALA A 1 123 ? 15.366 50.287 50.033 1.00 6.08 103 ALA A O 1
ATOM 1555 N N . HIS A 1 124 ? 13.785 51.167 48.674 1.00 6.44 104 HIS A N 1
ATOM 1556 C CA . HIS A 1 124 ? 13.403 52.165 49.688 1.00 6.61 104 HIS A CA 1
ATOM 1557 C C . HIS A 1 124 ? 12.891 51.526 50.967 1.00 6.21 104 HIS A C 1
ATOM 1558 O O . HIS A 1 124 ? 13.222 51.962 52.075 1.00 6.71 104 HIS A O 1
ATOM 1572 N N . ARG A 1 125 ? 12.062 50.470 50.820 1.00 6.14 105 ARG A N 1
ATOM 1573 C CA . ARG A 1 125 ? 11.559 49.768 52.013 1.00 6.43 105 ARG A CA 1
ATOM 1574 C C . ARG A 1 125 ? 12.718 49.193 52.832 1.00 6.07 105 ARG A C 1
ATOM 1575 O O . ARG A 1 125 ? 12.711 49.261 54.077 1.00 6.30 105 ARG A O 1
ATOM 1596 N N . LEU A 1 126 ? 13.691 48.598 52.145 1.00 5.79 106 LEU A N 1
ATOM 1597 C CA . LEU A 1 126 ? 14.860 48.033 52.841 1.00 5.96 106 LEU A CA 1
ATOM 1598 C C . LEU A 1 126 ? 15.691 49.114 53.527 1.00 5.55 106 LEU A C 1
ATOM 1599 O O . LEU A 1 126 ? 16.219 48.885 54.623 1.00 6.41 106 LEU A O 1
ATOM 1615 N N . ILE A 1 127 ? 15.798 50.308 52.939 1.00 5.69 107 ILE A N 1
ATOM 1616 C CA . ILE A 1 127 ? 16.469 51.428 53.584 1.00 5.91 107 ILE A CA 1
ATOM 1617 C C . ILE A 1 127 ? 15.747 51.835 54.855 1.00 6.07 107 ILE A C 1
ATOM 1618 O O . ILE A 1 127 ? 16.419 52.199 55.826 1.00 7.09 107 ILE A O 1
ATOM 1634 N N . ASP A 1 128 ? 14.421 51.795 54.892 1.00 6.42 108 ASP A N 1
ATOM 1635 C CA . ASP A 1 128 ? 13.714 52.026 56.140 1.00 7.74 108 ASP A CA 1
ATOM 1636 C C . ASP A 1 128 ? 13.837 50.916 57.152 1.00 7.31 108 ASP A C 1
ATOM 1637 O O . ASP A 1 128 ? 13.934 51.191 58.337 1.00 10.07 108 ASP A O 1
ATOM 1646 N N . LEU A 1 129 ? 13.910 49.656 56.709 1.00 6.40 109 LEU A N 1
ATOM 1647 C CA . LEU A 1 129 ? 14.066 48.544 57.625 1.00 6.78 109 LEU A CA 1
ATOM 1648 C C . LEU A 1 129 ? 15.454 48.442 58.222 1.00 6.99 109 LEU A C 1
ATOM 1649 O O . LEU A 1 129 ? 15.626 48.026 59.399 1.00 7.26 109 LEU A O 1
ATOM 1665 N N . ALA A 1 130 ? 16.470 48.775 57.439 1.00 7.60 110 ALA A N 1
ATOM 1666 C CA . ALA A 1 130 ? 17.862 48.527 57.851 1.00 7.87 110 ALA A CA 1
ATOM 1667 C C . ALA A 1 130 ? 18.203 49.090 59.192 1.00 8.22 110 ALA A C 1
ATOM 1668 O O . ALA A 1 130 ? 18.780 48.396 60.035 1.00 7.91 110 ALA A O 1
ATOM 1675 N N . PRO A 1 131 ? 17.938 50.368 59.530 1.00 9.55 111 PRO A N 1
ATOM 1676 C CA . PRO A 1 131 ? 18.365 50.864 60.821 1.00 9.97 111 PRO A CA 1
ATOM 1677 C C . PRO A 1 131 ? 17.723 50.122 62.000 1.00 8.57 111 PRO A C 1
ATOM 1678 O O . PRO A 1 131 ? 18.334 50.062 63.061 1.00 8.25 111 PRO A O 1
ATOM 1689 N N . SER A 1 132 ? 16.521 49.592 61.808 1.00 8.73 112 SER A N 1
ATOM 1690 C CA . SER A 1 132 ? 15.884 48.886 62.910 1.00 8.73 112 SER A CA 1
ATOM 1691 C C . SER A 1 132 ? 16.665 47.640 63.333 1.00 7.78 112 SER A C 1
ATOM 1692 O O . SER A 1 132 ? 16.511 47.229 64.471 1.00 9.07 112 SER A O 1
ATOM 1700 N N . PHE A 1 133 ? 17.450 47.075 62.443 1.00 7.15 113 PHE A N 1
ATOM 1701 C CA . PHE A 1 133 ? 18.291 45.914 62.713 1.00 6.87 113 PHE A CA 1
ATOM 1702 C C . PHE A 1 133 ? 19.704 46.292 63.102 1.00 7.28 113 PHE A C 1
ATOM 1703 O O . PHE A 1 133 ? 20.495 45.426 63.454 1.00 8.45 113 PHE A O 1
ATOM 1720 N N . GLY A 1 134 ? 20.058 47.566 62.996 1.00 6.73 114 GLY A N 1
ATOM 1721 C CA . GLY A 1 134 ? 21.420 48.039 63.174 1.00 7.67 114 GLY A CA 1
ATOM 1722 C C . GLY A 1 134 ? 22.285 47.897 61.911 1.00 6.59 114 GLY A C 1
ATOM 1723 O O . GLY A 1 134 ? 23.519 48.029 61.973 1.00 8.00 114 GLY A O 1
ATOM 1727 N N . ALA A 1 135 ? 21.679 47.602 60.775 1.00 6.40 115 ALA A N 1
ATOM 1728 C CA . ALA A 1 135 ? 22.421 47.460 59.544 1.00 6.43 115 ALA A CA 1
ATOM 1729 C C . ALA A 1 135 ? 22.846 48.833 59.001 1.00 6.12 1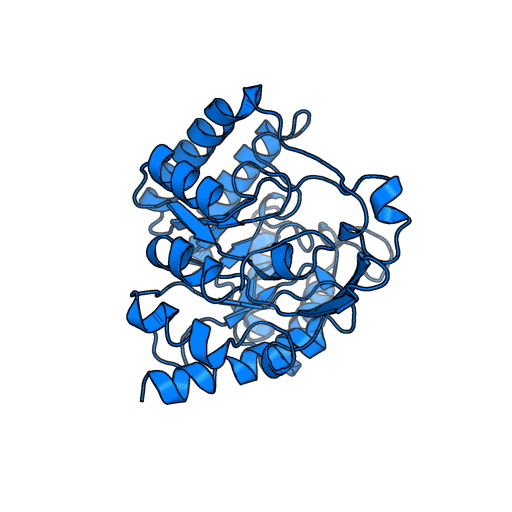15 ALA A C 1
ATOM 1730 O O . ALA A 1 135 ? 22.131 49.834 59.171 1.00 8.38 115 ALA A O 1
ATOM 1737 N N . THR A 1 136 ? 24.000 48.873 58.360 1.00 5.89 116 THR A N 1
ATOM 1738 C CA . THR A 1 136 ? 24.574 50.151 57.900 1.00 6.12 116 THR A CA 1
ATOM 1739 C C . THR A 1 136 ? 24.657 50.275 56.387 1.00 5.62 116 THR A C 1
ATOM 1740 O O . THR A 1 136 ? 25.040 51.332 55.890 1.00 5.82 116 THR A O 1
ATOM 1751 N N . ILE A 1 137 ? 24.278 49.214 55.645 1.00 5.22 117 ILE A N 1
ATOM 1752 C CA . ILE A 1 137 ? 24.361 49.190 54.202 1.00 5.20 117 ILE A CA 1
ATOM 1753 C C . ILE A 1 137 ? 23.135 48.529 53.620 1.00 4.91 117 ILE A C 1
ATOM 1754 O O . ILE A 1 137 ? 22.728 47.455 54.096 1.00 5.17 117 ILE A O 1
ATOM 1770 N N . VAL A 1 138 ? 22.587 49.147 52.575 1.00 5.02 118 VAL A N 1
ATOM 1771 C CA . VAL A 1 138 ? 21.730 48.453 51.623 1.00 4.86 118 VAL A CA 1
ATOM 1772 C C . VAL A 1 138 ? 22.520 48.420 50.306 1.00 4.77 118 VAL A C 1
ATOM 1773 O O . VAL A 1 138 ? 23.026 49.475 49.866 1.00 5.54 118 VAL A O 1
ATOM 1786 N N . ASN A 1 139 ? 22.634 47.252 49.700 1.00 4.50 119 ASN A N 1
ATOM 1787 C CA . ASN A 1 139 ? 23.413 47.032 48.496 1.00 4.42 119 ASN A CA 1
ATOM 1788 C C . ASN A 1 139 ? 22.482 46.688 47.335 1.00 4.68 119 ASN A C 1
ATOM 1789 O O . ASN A 1 139 ? 21.580 45.866 47.462 1.00 5.43 119 ASN A O 1
ATOM 1800 N N . THR A 1 140 ? 22.755 47.331 46.188 1.00 4.98 120 THR A N 1
ATOM 1801 C CA . THR A 1 140 ? 22.053 47.059 44.951 1.00 5.34 120 THR A CA 1
ATOM 1802 C C . THR A 1 140 ? 23.061 46.871 43.827 1.00 5.09 120 THR A C 1
ATOM 1803 O O . THR A 1 140 ? 24.155 47.440 43.862 1.00 6.27 120 THR A O 1
ATOM 1814 N N . GLY A 1 141 ? 22.692 46.097 42.825 1.00 5.71 121 GLY A N 1
ATOM 1815 C CA . GLY A 1 141 ? 23.498 45.970 41.642 1.00 6.09 121 GLY A CA 1
ATOM 1816 C C . GLY A 1 141 ? 22.626 45.868 40.404 1.00 5.15 121 GLY A C 1
ATOM 1817 O O . GLY A 1 141 ? 21.403 45.932 40.478 1.00 5.91 121 GLY A O 1
ATOM 1821 N N . PHE A 1 142 ? 23.292 45.693 39.275 1.00 4.89 122 PHE A N 1
ATOM 1822 C CA . PHE A 1 142 ? 22.605 45.746 37.980 1.00 5.09 122 PHE A CA 1
ATOM 1823 C C . PHE A 1 142 ? 22.503 44.397 37.311 1.00 4.92 122 PHE A C 1
ATOM 1824 O O . PHE A 1 142 ? 21.960 44.270 36.201 1.00 5.44 122 PHE A O 1
ATOM 1841 N N . MET A 1 143 ? 22.988 43.337 37.983 1.00 4.88 123 MET A N 1
ATOM 1842 C CA . MET A 1 143 ? 22.711 41.979 37.522 1.00 5.24 123 MET A CA 1
ATOM 1843 C C . MET A 1 143 ? 21.190 41.777 37.454 1.00 5.02 123 MET A C 1
ATOM 1844 O O . MET A 1 143 ? 20.407 42.368 38.208 1.00 5.87 123 MET A O 1
ATOM 1858 N N . GLN A 1 144 ? 20.777 40.917 36.537 1.00 5.41 124 GLN A N 1
ATOM 1859 C CA . GLN A 1 144 ? 19.367 40.561 36.340 1.00 5.40 124 GLN A CA 1
ATOM 1860 C C . GLN A 1 144 ? 19.222 39.047 36.294 1.00 5.84 124 GLN A C 1
ATOM 1861 O O . GLN A 1 144 ? 20.176 38.316 36.549 1.00 6.43 124 GLN A O 1
ATOM 1875 N N . ALA A 1 145 ? 18.020 38.534 36.009 1.00 6.49 125 ALA A N 1
ATOM 1876 C CA . ALA A 1 145 ? 17.786 37.102 36.022 1.00 6.51 125 ALA A CA 1
ATOM 1877 C C . ALA A 1 145 ? 18.813 36.389 35.109 1.00 6.26 125 ALA A C 1
ATOM 1878 O O . ALA A 1 145 ? 19.187 36.882 34.043 1.00 6.29 125 ALA A O 1
ATOM 1885 N N . LEU A 1 146 ? 19.214 35.204 35.562 1.00 6.09 126 LEU A N 1
ATOM 1886 C CA . LEU A 1 146 ? 19.953 34.318 34.677 1.00 6.37 126 LEU A CA 1
ATOM 1887 C C . LEU A 1 146 ? 19.099 33.966 33.479 1.00 6.81 126 LEU A C 1
ATOM 1888 O O . LEU A 1 146 ? 17.909 33.724 33.577 1.00 8.71 126 LEU A O 1
ATOM 1904 N N . THR A 1 147 ? 19.714 33.898 32.301 1.00 6.98 127 THR A N 1
ATOM 1905 C CA . THR A 1 147 ? 19.014 33.470 31.120 1.00 7.37 127 THR A CA 1
ATOM 1906 C C . THR A 1 147 ? 18.857 31.955 31.087 1.00 7.46 127 THR A C 1
ATOM 1907 O O . THR A 1 147 ? 19.591 31.239 31.805 1.00 7.20 127 THR A O 1
ATOM 1918 N N . PRO A 1 148 ? 17.961 31.418 30.280 1.00 8.83 128 PRO A N 1
ATOM 1919 C CA . PRO A 1 148 ? 17.860 29.950 30.185 1.00 9.41 128 PRO A CA 1
ATOM 1920 C C . PRO A 1 148 ? 19.181 29.291 29.799 1.00 8.16 128 PRO A C 1
ATOM 1921 O O . PRO A 1 148 ? 19.518 28.242 30.306 1.00 9.20 128 PRO A O 1
ATOM 1932 N N . GLU A 1 149 ? 19.925 29.936 28.891 1.00 8.10 129 GLU A N 1
ATOM 1933 C CA . GLU A 1 149 ? 21.199 29.361 28.478 1.00 7.99 129 GLU A CA 1
ATOM 1934 C C . GLU A 1 149 ? 22.177 29.379 29.619 1.00 6.71 129 GLU A C 1
ATOM 1935 O O . GLU A 1 149 ? 22.913 28.398 29.818 1.00 7.83 129 GLU A O 1
ATOM 1947 N N . GLN A 1 150 ? 22.225 30.436 30.428 1.00 5.80 130 GLN A N 1
ATOM 1948 C CA . GLN A 1 150 ? 23.055 30.448 31.618 1.00 5.62 130 GLN A CA 1
ATOM 1949 C C . GLN A 1 150 ? 22.703 29.335 32.589 1.00 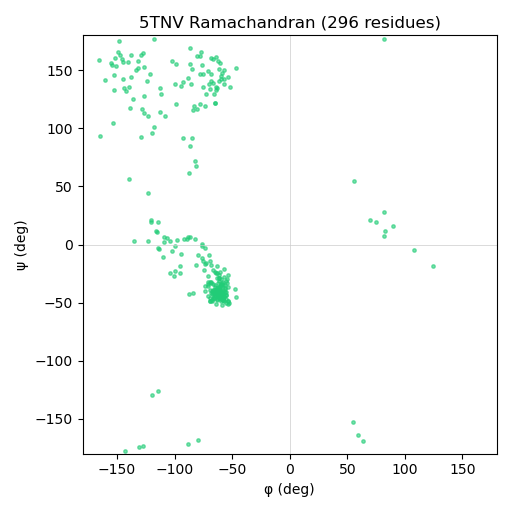5.87 130 GLN A C 1
ATOM 1950 O O . GLN A 1 150 ? 23.608 28.728 33.183 1.00 6.75 130 GLN A O 1
ATOM 1964 N N . GLU A 1 151 ? 21.411 29.090 32.746 1.00 6.75 131 GLU A N 1
ATOM 1965 C CA . GLU A 1 151 ? 20.974 28.056 33.691 1.00 7.68 131 GLU A CA 1
ATOM 1966 C C . GLU A 1 151 ? 21.393 26.639 33.261 1.00 8.06 131 GLU A C 1
ATOM 1967 O O . GLU A 1 151 ? 21.492 25.763 34.116 1.00 10.65 131 GLU A O 1
ATOM 1979 N N . LYS A 1 152 ? 21.662 26.409 32.002 1.00 8.00 132 LYS A N 1
ATOM 1980 C CA . LYS A 1 152 ? 22.085 25.108 31.507 1.00 9.20 132 LYS A CA 1
ATOM 1981 C C . LYS A 1 152 ? 23.585 24.862 31.740 1.00 7.85 132 LYS A C 1
ATOM 1982 O O . LYS A 1 152 ? 24.031 23.724 31.668 1.00 10.16 132 LYS A O 1
ATOM 2001 N N . GLN A 1 153 ? 24.372 25.896 32.001 1.00 6.25 133 GLN A N 1
ATOM 2002 C CA . GLN A 1 153 ? 25.819 25.756 32.045 1.00 5.48 133 GLN A CA 1
ATOM 2003 C C . GLN A 1 153 ? 26.305 25.185 33.385 1.00 5.14 133 GLN A C 1
ATOM 2004 O O . GLN A 1 153 ? 25.599 25.251 34.403 1.00 5.67 133 GLN A O 1
ATOM 2018 N N . ILE A 1 154 ? 27.514 24.688 33.395 1.00 4.97 134 ILE A N 1
ATOM 2019 C CA . ILE A 1 154 ? 28.145 24.230 34.642 1.00 4.77 134 ILE A CA 1
ATOM 2020 C C . ILE A 1 154 ? 28.262 25.366 35.668 1.00 4.64 134 ILE A C 1
ATOM 2021 O O . ILE A 1 154 ? 28.100 25.139 36.863 1.00 4.83 134 ILE A O 1
ATOM 2037 N N . TRP A 1 155 ? 28.500 26.581 35.182 1.00 4.16 135 TRP A N 1
ATOM 2038 C CA . TRP A 1 155 ? 28.415 27.789 35.980 1.00 4.13 135 TRP A CA 1
ATOM 2039 C C . TRP A 1 155 ? 27.714 28.852 35.128 1.00 3.96 135 TRP A C 1
ATOM 2040 O O . TRP A 1 155 ? 28.012 28.970 33.931 1.00 4.38 135 TRP A O 1
ATOM 2061 N N . PHE A 1 156 ? 26.896 29.703 35.767 1.00 4.07 136 PHE A N 1
ATOM 2062 C CA . PHE A 1 156 ? 26.156 30.692 34.960 1.00 4.08 136 PHE A CA 1
ATOM 2063 C C . PHE A 1 156 ? 27.088 31.626 34.214 1.00 4.20 136 PHE A C 1
ATOM 2064 O O . PHE A 1 156 ? 26.708 32.154 33.167 1.00 4.73 136 PHE A O 1
ATOM 2081 N N . TRP A 1 157 ? 28.261 31.916 34.780 1.00 3.89 137 TRP A N 1
ATOM 2082 C CA . TRP A 1 157 ? 29.160 32.903 34.202 1.00 4.11 137 TRP A CA 1
ATOM 2083 C C . TRP A 1 157 ? 29.899 32.375 32.984 1.00 4.09 137 TRP A C 1
ATOM 2084 O O . TRP A 1 157 ? 30.663 33.146 32.352 1.00 4.66 137 TRP A O 1
ATOM 2105 N N . LEU A 1 158 ? 29.687 31.126 32.587 1.00 4.05 138 LEU A N 1
ATOM 2106 C CA . LEU A 1 158 ? 30.348 30.591 31.407 1.00 4.21 138 LEU A CA 1
ATOM 2107 C C . LEU A 1 158 ? 29.779 31.127 30.114 1.00 4.49 138 LEU A C 1
ATOM 2108 O O . LEU A 1 158 ? 30.452 30.986 29.083 1.00 5.27 138 LEU A O 1
ATOM 2124 N N . VAL A 1 159 ? 28.587 31.718 30.134 1.00 4.83 139 VAL A N 1
ATOM 2125 C CA . VAL A 1 159 ? 28.024 32.355 28.936 1.00 6.27 139 VAL A CA 1
ATOM 2126 C C . VAL A 1 159 ? 27.502 33.725 29.397 1.00 5.33 139 VAL A C 1
ATOM 2127 O O . VAL A 1 159 ? 27.074 33.908 30.534 1.00 6.74 139 VAL A O 1
ATOM 2140 N N . GLN A 1 160 ? 27.525 34.664 28.501 1.00 6.10 140 GLN A N 1
ATOM 2141 C CA . GLN A 1 160 ? 26.994 35.998 28.763 1.00 6.20 140 GLN A CA 1
ATOM 2142 C C . GLN A 1 160 ? 25.488 35.931 28.869 1.00 6.39 140 GLN A C 1
ATOM 2143 O O . GLN A 1 160 ? 24.836 35.232 28.091 1.00 8.13 140 GLN A O 1
ATOM 2157 N N . GLY A 1 161 ? 24.928 36.621 29.817 1.00 6.40 141 GLY A N 1
ATOM 2158 C CA . GLY A 1 161 ? 23.497 36.751 30.017 1.00 7.47 141 GLY A CA 1
ATOM 2159 C C . GLY A 1 161 ? 23.053 38.173 29.791 1.00 6.72 141 GLY A C 1
ATOM 2160 O O . GLY A 1 161 ? 23.343 38.793 28.752 1.00 8.02 141 GLY A O 1
ATOM 2164 N N . HIS A 1 162 ? 22.354 38.774 30.758 1.00 6.27 142 HIS A N 1
ATOM 2165 C CA . HIS A 1 162 ? 21.944 40.162 30.684 1.00 6.56 142 HIS A CA 1
ATOM 2166 C C . HIS A 1 162 ? 23.177 41.071 30.494 1.00 5.68 142 HIS A C 1
ATOM 2167 O O . HIS A 1 162 ? 24.205 40.945 31.163 1.00 5.76 142 HIS A O 1
ATOM 2181 N N . VAL A 1 163 ? 23.016 42.044 29.624 1.00 6.20 143 VAL A N 1
ATOM 2182 C CA . VAL A 1 163 ? 23.984 43.117 29.401 1.00 6.28 143 VAL A CA 1
ATOM 2183 C C . VAL A 1 163 ? 23.215 44.426 29.554 1.00 5.91 143 VAL A C 1
ATOM 2184 O O . VAL A 1 163 ? 22.164 44.591 28.933 1.00 6.99 143 VAL A O 1
ATOM 2197 N N . ASP A 1 164 ? 23.701 45.350 30.384 1.00 5.66 144 ASP A N 1
ATOM 2198 C CA . ASP A 1 164 ? 22.942 46.588 30.576 1.00 6.27 144 ASP A CA 1
ATOM 2199 C C . ASP A 1 164 ? 22.738 47.331 29.282 1.00 6.38 144 ASP A C 1
ATOM 2200 O O . ASP A 1 164 ? 23.547 47.379 28.357 1.00 7.44 144 ASP A O 1
ATOM 2209 N N . ASP A 1 165 ? 21.560 48.006 29.243 1.00 7.07 145 ASP A N 1
ATOM 2210 C CA . ASP A 1 165 ? 21.177 48.848 28.127 1.00 7.28 145 ASP A CA 1
ATOM 2211 C C . ASP A 1 165 ? 21.796 50.233 28.256 1.00 7.82 145 ASP A C 1
ATOM 2212 O O . ASP A 1 165 ? 21.504 50.963 29.237 1.00 8.16 145 ASP A O 1
ATOM 2221 N N . PRO A 1 166 ? 22.619 50.682 27.338 1.00 10.00 146 PRO A N 1
ATOM 2222 C CA . PRO A 1 166 ? 23.200 52.030 27.459 1.00 12.25 146 PRO A CA 1
ATOM 2223 C C . PRO A 1 166 ? 22.158 53.151 27.615 1.00 12.15 146 PRO A C 1
ATOM 2224 O O . PRO A 1 166 ? 22.437 54.210 28.232 1.00 12.91 146 PRO A O 1
ATOM 2235 N N . ALA A 1 167 ? 20.997 52.948 27.018 1.00 11.96 147 ALA A N 1
ATOM 2236 C CA . ALA A 1 167 ? 20.005 54.033 27.065 1.00 12.60 147 ALA A CA 1
ATOM 2237 C C . ALA A 1 167 ? 19.441 54.214 28.453 1.00 12.02 147 ALA A C 1
ATOM 2238 O O . ALA A 1 167 ? 18.710 55.187 28.598 1.00 15.44 147 ALA A O 1
ATOM 2245 N N . LEU A 1 168 ? 19.726 53.331 29.397 1.00 9.95 148 LEU A N 1
ATOM 2246 C CA . LEU A 1 168 ? 19.132 53.394 30.754 1.00 10.31 148 LEU A CA 1
ATOM 2247 C C . LEU A 1 168 ? 20.154 53.807 31.785 1.00 9.27 148 LEU A C 1
ATOM 2248 O O . LEU A 1 168 ? 19.887 53.839 32.944 1.00 9.73 148 LEU A O 1
ATOM 2264 N N . ARG A 1 169 ? 21.372 54.184 31.351 1.00 9.76 149 ARG A N 1
ATOM 2265 C CA . ARG A 1 169 ? 22.377 54.560 32.343 1.00 8.93 149 ARG A CA 1
ATOM 2266 C C . ARG A 1 169 ? 21.999 55.800 33.134 1.00 9.34 149 ARG A C 1
ATOM 2267 O O . ARG A 1 169 ? 22.192 55.896 34.339 1.00 8.84 149 ARG A O 1
ATOM 2288 N N . ASP A 1 170 ? 21.451 56.816 32.428 1.00 9.66 150 ASP A N 1
ATOM 2289 C CA . ASP A 1 170 ? 21.036 58.030 33.111 1.00 10.81 150 ASP A CA 1
ATOM 2290 C C . ASP A 1 170 ? 19.914 57.741 34.128 1.00 9.53 150 ASP A C 1
ATOM 2291 O O . ASP A 1 170 ? 19.937 58.278 35.245 1.00 9.89 150 ASP A O 1
ATOM 2300 N N . LEU A 1 171 ? 18.980 56.872 33.767 1.00 9.85 151 LEU A N 1
ATOM 2301 C CA . LEU A 1 171 ? 17.912 56.490 34.699 1.00 9.68 151 LEU A CA 1
ATOM 2302 C C . LEU A 1 171 ? 18.477 55.779 35.929 1.00 8.94 151 LEU A C 1
ATOM 2303 O O . LEU A 1 171 ? 18.073 55.975 37.081 1.00 9.23 151 LEU A O 1
ATOM 2319 N N . ALA A 1 172 ? 19.453 54.899 35.689 1.00 8.12 152 ALA A N 1
ATOM 2320 C CA . ALA A 1 172 ? 20.149 54.213 36.763 1.00 7.44 152 ALA A CA 1
ATOM 2321 C C . ALA A 1 172 ? 20.796 55.194 37.718 1.00 7.38 152 ALA A C 1
ATOM 2322 O O . ALA A 1 172 ? 20.640 55.054 38.929 1.00 7.72 152 ALA A O 1
ATOM 2329 N N . ILE A 1 173 ? 21.489 56.186 37.200 1.00 8.28 153 ILE A N 1
ATOM 2330 C CA . ILE A 1 173 ? 22.151 57.191 38.048 1.00 7.73 153 ILE A CA 1
ATOM 2331 C C . ILE A 1 173 ? 21.114 57.944 38.867 1.00 8.24 153 ILE A C 1
ATOM 2332 O O . ILE A 1 173 ? 21.270 58.194 40.077 1.00 8.39 153 ILE A O 1
ATOM 2348 N N . GLU A 1 174 ? 20.009 58.343 38.215 1.00 8.55 154 GLU A N 1
ATOM 2349 C CA . GLU A 1 174 ? 18.927 59.085 38.888 1.00 9.26 154 GLU A CA 1
ATOM 2350 C C . GLU A 1 174 ? 18.380 58.270 40.032 1.00 8.40 154 GLU A C 1
ATOM 2351 O O . GLU A 1 174 ? 18.178 58.802 41.133 1.00 8.54 154 GLU A O 1
ATOM 2363 N N . ARG A 1 175 ? 18.117 56.991 39.775 1.00 7.90 155 ARG A N 1
ATOM 2364 C CA . ARG A 1 175 ? 17.518 56.136 40.822 1.00 8.00 155 ARG A CA 1
ATOM 2365 C C . ARG A 1 175 ? 18.500 55.813 41.943 1.00 7.17 155 ARG A C 1
ATOM 2366 O O . ARG A 1 175 ? 18.134 55.750 43.115 1.00 7.58 155 ARG A O 1
ATOM 2387 N N . VAL A 1 176 ? 19.776 55.641 41.622 1.00 7.12 156 VAL A N 1
ATOM 2388 C CA . VAL A 1 176 ? 20.823 55.505 42.642 1.00 6.90 156 VAL A CA 1
ATOM 2389 C C . VAL A 1 176 ? 20.848 56.721 43.541 1.00 6.34 156 VAL A C 1
ATOM 2390 O O . VAL A 1 176 ? 20.925 56.578 44.759 1.00 7.10 156 VAL A O 1
ATOM 2403 N N . ARG A 1 177 ? 20.834 57.921 42.947 1.00 6.91 157 ARG A N 1
ATOM 2404 C CA . ARG A 1 177 ? 20.843 59.117 43.770 1.00 7.32 157 ARG A CA 1
ATOM 2405 C C . ARG A 1 177 ? 19.644 59.230 44.680 1.00 7.75 157 ARG A C 1
ATOM 2406 O O . ARG A 1 177 ? 19.727 59.643 45.827 1.00 8.03 157 ARG A O 1
ATOM 2427 N N . GLU A 1 178 ? 18.486 58.866 44.153 1.00 7.62 158 GLU A N 1
ATOM 2428 C CA . GLU A 1 178 ? 17.252 58.874 44.944 1.00 8.25 158 GLU A CA 1
ATOM 2429 C C . GLU A 1 178 ? 17.384 57.960 46.149 1.00 7.37 158 GLU A C 1
ATOM 2430 O O . GLU A 1 178 ? 17.016 58.292 47.294 1.00 8.21 158 GLU A O 1
ATOM 2442 N N . LEU A 1 179 ? 17.913 56.739 45.931 1.00 7.01 159 LEU A N 1
ATOM 2443 C CA . LEU A 1 179 ? 18.173 55.842 47.048 1.00 6.65 159 LEU A CA 1
ATOM 2444 C C . LEU A 1 179 ? 19.210 56.381 47.996 1.00 6.61 159 LEU A C 1
ATOM 2445 O O . LEU A 1 179 ? 19.054 56.283 49.226 1.00 7.05 159 LEU A O 1
ATOM 2461 N N . GLY A 1 180 ? 20.272 56.973 47.454 1.00 6.76 160 GLY A N 1
ATOM 2462 C CA . GLY A 1 180 ? 21.276 57.563 48.317 1.00 7.04 160 GLY A CA 1
ATOM 2463 C C . GLY A 1 180 ? 20.735 58.675 49.219 1.00 6.91 160 GLY A C 1
ATOM 2464 O O . GLY A 1 180 ? 21.140 58.773 50.393 1.00 7.16 160 GLY A O 1
ATOM 2468 N N . ASP A 1 181 ? 19.842 59.531 48.704 1.00 7.02 161 ASP A N 1
ATOM 2469 C CA . ASP A 1 181 ? 19.229 60.549 49.559 1.00 7.22 161 ASP A CA 1
ATOM 2470 C C . ASP A 1 181 ? 18.531 59.922 50.754 1.00 6.98 161 ASP A C 1
ATOM 2471 O O . ASP A 1 181 ? 18.644 60.397 51.902 1.00 7.64 161 ASP A O 1
ATOM 2480 N N . HIS A 1 182 ? 17.785 58.853 50.500 1.00 7.11 162 HIS A N 1
ATOM 2481 C CA . HIS A 1 182 ? 17.021 58.151 51.556 1.00 7.16 162 HIS A CA 1
ATOM 2482 C C . HIS A 1 182 ? 17.973 57.497 52.551 1.00 6.47 162 HIS A C 1
ATOM 2483 O O . HIS A 1 182 ? 17.776 57.588 53.763 1.00 7.04 162 HIS A O 1
ATOM 2497 N N . ALA A 1 183 ? 18.986 56.829 52.001 1.00 6.53 163 ALA A N 1
ATOM 2498 C CA . ALA A 1 183 ? 20.010 56.221 52.886 1.00 6.42 163 ALA A CA 1
ATOM 2499 C C . ALA A 1 183 ? 20.624 57.250 53.812 1.00 6.69 163 ALA A C 1
ATOM 2500 O O . ALA A 1 183 ? 20.750 57.041 55.019 1.00 7.21 163 ALA A O 1
ATOM 2507 N N . ARG A 1 184 ? 21.066 58.386 53.224 1.00 7.17 164 ARG A N 1
ATOM 2508 C CA . ARG A 1 184 ? 21.690 59.432 54.027 1.00 7.24 164 ARG A CA 1
ATOM 2509 C C . ARG A 1 184 ? 20.802 59.896 55.176 1.00 6.76 164 ARG A C 1
ATOM 2510 O O . ARG A 1 184 ? 21.209 60.003 56.323 1.00 8.01 164 ARG A O 1
ATOM 2531 N N . THR A 1 185 ? 19.538 60.143 54.862 1.00 7.11 165 THR A N 1
ATOM 2532 C CA . THR A 1 185 ? 18.571 60.569 55.893 1.00 7.65 165 THR A CA 1
ATOM 2533 C C . THR A 1 185 ? 18.458 59.545 57.013 1.00 8.13 165 THR A C 1
ATOM 2534 O O . THR A 1 185 ? 18.264 59.912 58.175 1.00 9.01 165 THR A O 1
ATOM 2545 N N . ASN A 1 186 ? 18.570 58.269 56.693 1.00 7.32 166 ASN A N 1
ATOM 2546 C CA . ASN A 1 186 ? 18.486 57.184 57.647 1.00 7.45 166 ASN A CA 1
ATOM 2547 C C . ASN A 1 186 ? 19.792 56.823 58.323 1.00 7.57 166 ASN A C 1
ATOM 2548 O O . ASN A 1 186 ? 19.833 55.858 59.085 1.00 9.76 166 ASN A O 1
ATOM 2559 N N . GLY A 1 187 ? 20.833 57.610 58.080 1.00 7.69 167 GLY A N 1
ATOM 2560 C CA . GLY A 1 187 ? 22.111 57.388 58.738 1.00 8.26 167 GLY A CA 1
ATOM 2561 C C . GLY A 1 187 ? 22.878 56.192 58.188 1.00 7.55 167 GLY A C 1
ATOM 2562 O O . GLY A 1 187 ? 23.786 55.729 58.906 1.00 9.85 167 GLY A O 1
ATOM 2566 N N . ILE A 1 188 ? 22.575 55.714 56.998 1.00 6.49 168 ILE A N 1
ATOM 2567 C CA . ILE A 1 188 ? 23.240 54.558 56.429 1.00 6.70 168 ILE A CA 1
ATOM 2568 C C . ILE A 1 188 ? 23.741 54.926 55.047 1.00 6.38 168 ILE A C 1
ATOM 2569 O O . ILE A 1 188 ? 23.671 56.081 54.620 1.00 6.80 168 ILE A O 1
ATOM 2585 N N . GLN A 1 189 ? 24.272 53.946 54.307 1.00 6.51 169 GLN A N 1
ATOM 2586 C CA . GLN A 1 189 ? 24.701 54.186 52.935 1.00 6.37 169 GLN A CA 1
ATOM 2587 C C . GLN A 1 189 ? 24.173 53.117 51.997 1.00 5.77 169 GLN A C 1
ATOM 2588 O O . GLN A 1 189 ? 23.847 51.982 52.426 1.00 6.16 169 GLN A O 1
ATOM 2602 N N . LEU A 1 190 ? 24.109 53.487 50.716 1.00 5.99 170 LEU A N 1
ATOM 2603 C CA . LEU A 1 190 ? 23.864 52.580 49.599 1.00 5.58 170 LEU A CA 1
ATOM 2604 C C . LEU A 1 190 ? 25.199 52.102 49.022 1.00 5.37 170 LEU A C 1
ATOM 2605 O O . LEU A 1 190 ? 26.113 52.934 48.897 1.00 6.17 170 LEU A O 1
ATOM 2621 N N . SER A 1 191 ? 25.285 50.844 48.663 1.00 5.19 171 SER A N 1
ATOM 2622 C CA . SER A 1 191 ? 26.450 50.321 47.971 1.00 4.84 171 SER A CA 1
ATOM 2623 C C . SER A 1 191 ? 26.011 49.738 46.620 1.00 4.98 171 SER A C 1
ATOM 2624 O O . SER A 1 191 ? 24.913 49.205 46.500 1.00 5.70 171 SER A O 1
ATOM 2632 N N . LEU A 1 192 ? 26.910 49.865 45.639 1.00 5.05 172 LEU A N 1
ATOM 2633 C CA . LEU A 1 192 ? 26.705 49.409 44.279 1.00 5.15 172 LEU A CA 1
ATOM 2634 C C . LEU A 1 192 ? 27.633 48.259 43.944 1.00 4.49 172 LEU A C 1
ATOM 2635 O O . LEU A 1 192 ? 28.849 48.398 43.924 1.00 5.21 172 LEU A O 1
ATOM 2651 N N . GLU A 1 193 ? 27.029 47.082 43.724 1.00 5.04 173 GLU A N 1
ATOM 2652 C CA . GLU A 1 193 ? 27.783 45.841 43.553 1.00 4.59 173 GLU A CA 1
ATOM 2653 C C . GLU A 1 193 ? 28.331 45.696 42.140 1.00 4.58 173 GLU A C 1
ATOM 2654 O O . GLU A 1 193 ? 27.573 45.531 41.166 1.00 5.21 173 GLU A O 1
ATOM 2666 N N . MET A 1 194 ? 29.657 45.680 42.037 1.00 4.31 174 MET A N 1
ATOM 2667 C CA . MET A 1 194 ? 30.289 45.421 40.747 1.00 4.47 174 MET A CA 1
ATOM 2668 C C . MET A 1 194 ? 29.960 44.022 40.277 1.00 4.09 174 MET A C 1
ATOM 2669 O O . MET A 1 194 ? 30.050 43.059 41.047 1.00 4.63 174 MET A O 1
ATOM 2683 N N . TYR A 1 195 ? 29.618 43.900 39.000 1.00 4.25 175 TYR A N 1
ATOM 2684 C CA . TYR A 1 195 ? 29.134 42.645 38.404 1.00 4.51 175 TYR A CA 1
ATOM 2685 C C . TYR A 1 195 ? 29.339 42.792 36.895 1.00 4.31 175 TYR A C 1
ATOM 2686 O O . TYR A 1 195 ? 29.098 43.864 36.324 1.00 4.96 175 TYR A O 1
ATOM 2704 N N . GLU A 1 196 ? 29.732 41.721 36.255 1.00 4.52 176 GLU A N 1
ATOM 2705 C CA . GLU A 1 196 ? 30.043 41.696 34.827 1.00 4.63 176 GLU A CA 1
ATOM 2706 C C . GLU A 1 196 ? 28.861 42.102 33.961 1.00 4.53 176 GLU A C 1
ATOM 2707 O O . GLU A 1 196 ? 27.687 41.810 34.210 1.00 4.83 176 GLU A O 1
ATOM 2719 N N . ASP A 1 197 ? 29.219 42.780 32.875 1.00 4.88 177 ASP A N 1
ATOM 2720 C CA . ASP A 1 197 ? 28.269 43.102 31.799 1.00 5.36 177 ASP A CA 1
ATOM 2721 C C . ASP A 1 197 ? 27.248 44.137 32.233 1.00 5.40 177 ASP A C 1
ATOM 2722 O O . ASP A 1 197 ? 26.183 44.252 31.601 1.00 7.50 177 ASP A O 1
ATOM 2731 N N . THR A 1 198 ? 27.574 44.892 33.272 1.00 5.35 178 THR A N 1
ATOM 2732 C CA . THR A 1 198 ? 26.736 45.976 33.780 1.00 5.56 178 THR A CA 1
ATOM 2733 C C . THR A 1 198 ? 27.433 47.313 33.686 1.00 5.66 178 THR A C 1
ATOM 2734 O O . THR A 1 198 ? 28.633 47.400 33.356 1.00 6.31 178 THR A O 1
ATOM 2745 N N . TYR A 1 199 ? 26.712 48.377 34.070 1.00 5.85 179 TYR A N 1
ATOM 2746 C CA . TYR A 1 199 ? 27.300 49.708 34.121 1.00 6.12 179 TYR A CA 1
ATOM 2747 C C . TYR A 1 199 ? 28.574 49.767 34.957 1.00 6.14 179 TYR A C 1
ATOM 2748 O O . TYR A 1 199 ? 29.381 50.678 34.769 1.00 7.24 179 TYR A O 1
ATOM 2766 N N . ILE A 1 200 ? 28.708 48.861 35.919 1.00 5.35 180 ILE A N 1
ATOM 2767 C CA . ILE A 1 200 ? 29.832 48.855 36.855 1.00 5.98 180 ILE A CA 1
ATOM 2768 C C . ILE A 1 200 ? 30.565 47.501 36.783 1.00 5.98 180 ILE A C 1
ATOM 2769 O O . ILE A 1 200 ? 30.988 46.921 37.782 1.00 6.88 180 ILE A O 1
ATOM 2785 N N . GLY A 1 201 ? 30.783 47.053 35.539 1.00 5.78 181 GLY A N 1
ATOM 2786 C CA . GLY A 1 201 ? 31.346 45.750 35.218 1.00 6.00 181 GLY A CA 1
ATOM 2787 C C . GLY A 1 201 ? 32.813 45.699 34.913 1.00 6.98 181 GLY A C 1
ATOM 2788 O O . GLY A 1 201 ? 33.329 44.616 34.570 1.00 7.68 181 GLY A O 1
ATOM 2792 N N . THR A 1 202 ? 33.519 46.840 35.029 1.00 6.80 182 THR A N 1
ATOM 2793 C CA . THR A 1 202 ? 34.958 46.911 34.975 1.00 7.05 182 THR A CA 1
ATOM 2794 C C . THR A 1 202 ? 35.393 47.931 36.025 1.00 7.04 182 THR A C 1
ATOM 2795 O O . THR A 1 202 ? 34.584 48.797 36.387 1.00 6.99 182 THR A O 1
ATOM 2806 N N . PRO A 1 203 ? 36.619 47.858 36.498 1.00 7.31 183 PRO A N 1
ATOM 2807 C CA . PRO A 1 203 ? 37.084 48.889 37.435 1.00 7.48 183 PRO A CA 1
ATOM 2808 C C . PRO A 1 203 ? 36.927 50.322 36.932 1.00 7.24 183 PRO A C 1
ATOM 2809 O O . PRO A 1 203 ? 36.406 51.176 37.637 1.00 7.68 183 PRO A O 1
ATOM 2820 N N . ASP A 1 204 ? 37.364 50.592 35.721 1.00 8.02 184 ASP A N 1
ATOM 2821 C CA . ASP A 1 204 ? 37.233 51.954 35.207 1.00 8.44 184 ASP A CA 1
ATOM 2822 C C . ASP A 1 204 ? 35.768 52.359 35.089 1.00 8.19 184 ASP A C 1
ATOM 2823 O O . ASP A 1 204 ? 35.449 53.531 35.387 1.00 8.66 184 ASP A O 1
ATOM 2832 N N . ASP A 1 205 ? 34.896 51.473 34.653 1.00 7.85 185 ASP A N 1
ATOM 2833 C CA . ASP A 1 205 ? 33.498 51.840 34.504 1.00 7.82 185 ASP A CA 1
ATOM 2834 C C . ASP A 1 205 ? 32.895 52.120 35.860 1.00 7.13 185 ASP A C 1
ATOM 2835 O O . ASP A 1 205 ? 32.076 53.019 36.017 1.00 7.51 185 ASP A O 1
ATOM 2844 N N . ALA A 1 206 ? 33.265 51.324 36.879 1.00 7.00 186 ALA A N 1
ATOM 2845 C CA . ALA A 1 206 ? 32.735 51.523 38.238 1.00 6.81 186 ALA A CA 1
ATOM 2846 C C . ALA A 1 206 ? 33.183 52.836 38.792 1.00 6.85 186 ALA A C 1
ATOM 2847 O O . ALA A 1 206 ? 32.386 53.538 39.437 1.00 7.55 186 ALA A O 1
ATOM 2854 N N . VAL A 1 207 ? 34.456 53.183 38.604 1.00 7.27 187 VAL A N 1
ATOM 2855 C CA . VAL A 1 207 ? 34.920 54.476 39.084 1.00 8.52 187 VAL A CA 1
ATOM 2856 C C . VAL A 1 207 ? 34.211 55.639 38.414 1.00 7.98 187 VAL A C 1
ATOM 2857 O O . VAL A 1 207 ? 33.769 56.613 39.050 1.00 9.09 187 VAL A O 1
ATOM 2870 N N . ALA A 1 208 ? 34.036 55.555 37.103 1.00 8.41 188 ALA A N 1
ATOM 2871 C CA . ALA A 1 208 ? 33.372 56.629 36.373 1.00 8.58 188 ALA A CA 1
ATOM 2872 C C . ALA A 1 208 ? 31.908 56.739 36.827 1.00 8.20 188 ALA A C 1
ATOM 2873 O O . ALA A 1 208 ? 31.359 57.852 36.927 1.00 8.42 188 ALA A O 1
ATOM 2880 N N . PHE A 1 209 ? 31.296 55.586 37.110 1.00 7.59 189 PHE A N 1
ATOM 2881 C CA . PHE A 1 209 ? 29.886 55.580 37.526 1.00 7.65 189 PHE A CA 1
ATOM 2882 C C . PHE A 1 209 ? 29.750 56.227 38.899 1.00 7.67 189 PHE A C 1
ATOM 2883 O O . PHE A 1 209 ? 28.872 57.091 39.110 1.00 7.94 189 PHE A O 1
ATOM 2900 N N . ILE A 1 210 ? 30.593 55.850 39.861 1.00 7.72 190 ILE A N 1
ATOM 2901 C CA . ILE A 1 210 ? 30.457 56.409 41.202 1.00 7.88 190 ILE A CA 1
ATOM 2902 C C . ILE A 1 210 ? 30.778 57.908 41.180 1.00 7.94 190 ILE A C 1
ATOM 2903 O O . ILE A 1 210 ? 30.154 58.710 41.871 1.00 9.11 190 ILE A O 1
ATOM 2919 N N . LYS A 1 211 ? 31.710 58.323 40.324 1.00 9.05 191 LYS A N 1
ATOM 2920 C CA . LYS A 1 211 ? 31.984 59.755 40.180 1.00 9.69 191 LYS A CA 1
ATOM 2921 C C . LYS A 1 211 ? 30.797 60.489 39.576 1.00 10.15 191 LYS A C 1
ATOM 2922 O O . LYS A 1 211 ? 30.415 61.575 40.021 1.00 11.17 191 LYS A O 1
ATOM 2941 N N . ASP A 1 212 ? 30.157 59.910 38.576 1.00 9.60 192 ASP A N 1
ATOM 2942 C CA . ASP A 1 212 ? 28.980 60.521 37.975 1.00 9.31 192 ASP A CA 1
ATOM 2943 C C . ASP A 1 212 ? 27.819 60.595 38.964 1.00 9.33 192 ASP A C 1
ATOM 2944 O O . ASP A 1 212 ? 27.085 61.597 38.960 1.00 10.98 192 ASP A O 1
ATOM 2953 N N . VAL A 1 213 ? 27.618 59.576 39.779 1.00 8.86 193 VAL A N 1
ATOM 2954 C CA . VAL A 1 213 ? 26.568 59.598 40.791 1.00 8.88 193 VAL A CA 1
ATOM 2955 C C . VAL A 1 213 ? 26.800 60.766 41.748 1.00 9.28 193 VAL A C 1
ATOM 2956 O O . VAL A 1 213 ? 25.848 61.436 42.112 1.00 10.69 193 VAL A O 1
ATOM 2969 N N . ASP A 1 214 ? 28.033 61.017 42.193 1.00 9.44 194 ASP A N 1
ATOM 2970 C CA . ASP A 1 214 ? 28.413 62.201 42.972 1.00 10.13 194 ASP A CA 1
ATOM 2971 C C . ASP A 1 214 ? 27.552 62.330 44.223 1.00 9.96 194 ASP A C 1
ATOM 2972 O O . ASP A 1 214 ? 26.888 63.360 44.465 1.00 11.91 194 ASP A O 1
ATOM 2981 N N . HIS A 1 215 ? 27.519 61.299 45.021 1.00 9.30 195 HIS A N 1
ATOM 2982 C CA . HIS A 1 215 ? 26.642 61.271 46.212 1.00 9.37 195 HIS A CA 1
ATOM 2983 C C . HIS A 1 215 ? 27.422 60.722 47.387 1.00 9.03 195 HIS A C 1
ATOM 2984 O O . HIS A 1 215 ? 27.934 59.579 47.328 1.00 9.36 195 HIS A O 1
ATOM 2998 N N . ASP A 1 216 ? 27.466 61.476 48.487 1.00 9.36 196 ASP A N 1
ATOM 2999 C CA . ASP A 1 216 ? 28.263 61.085 49.637 1.00 10.51 196 ASP A CA 1
ATOM 3000 C C . ASP A 1 216 ? 27.657 59.977 50.494 1.00 9.57 196 ASP A C 1
ATOM 3001 O O . ASP A 1 216 ? 28.312 59.566 51.472 1.00 13.18 196 ASP A O 1
ATOM 3010 N N . ALA A 1 217 ? 26.509 59.470 50.147 1.00 7.76 197 ALA A N 1
ATOM 3011 C CA . ALA A 1 217 ? 25.961 58.268 50.816 1.00 7.24 197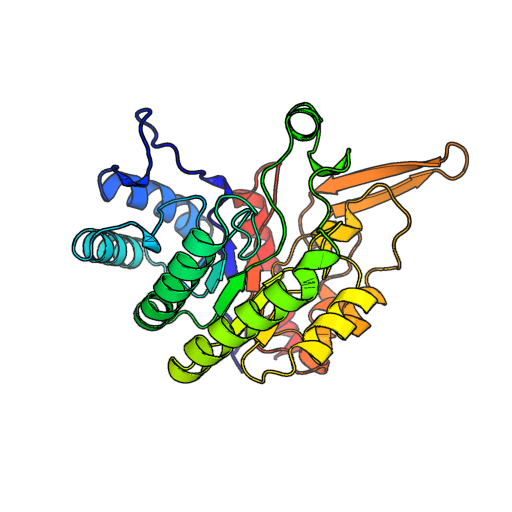 ALA A CA 1
ATOM 3012 C C . ALA A 1 217 ? 25.864 57.091 49.866 1.00 7.12 197 ALA A C 1
ATOM 3013 O O . ALA A 1 217 ? 25.153 56.131 50.185 1.00 8.31 197 ALA A O 1
ATOM 3020 N N . VAL A 1 218 ? 26.594 57.128 48.759 1.00 6.83 198 VAL A N 1
ATOM 3021 C CA . VAL A 1 218 ? 26.678 55.987 47.840 1.00 6.95 198 VAL A CA 1
ATOM 3022 C C . VAL A 1 218 ? 28.144 55.618 47.671 1.00 7.05 198 VAL A C 1
ATOM 3023 O O . VAL A 1 218 ? 29.020 56.500 47.619 1.00 12.61 198 VAL A O 1
ATOM 3036 N N . GLY A 1 219 ? 28.440 54.338 47.606 1.00 6.02 199 GLY A N 1
ATOM 3037 C CA . GLY A 1 219 ? 29.815 53.864 47.375 1.00 5.67 199 GLY A CA 1
ATOM 3038 C C . GLY A 1 219 ? 29.752 52.558 46.593 1.00 5.03 199 GLY A C 1
ATOM 3039 O O . GLY A 1 219 ? 28.681 52.029 46.303 1.00 6.08 199 GLY A O 1
ATOM 3043 N N . LEU A 1 220 ? 30.944 52.093 46.231 1.00 5.33 200 LEU A N 1
ATOM 3044 C CA . LEU A 1 220 ? 31.082 50.817 45.528 1.00 5.04 200 LEU A CA 1
ATOM 3045 C C . LEU A 1 220 ? 31.161 49.645 46.504 1.00 4.36 200 LEU A C 1
ATOM 3046 O O . LEU A 1 220 ? 31.661 49.759 47.622 1.00 4.98 200 LEU A O 1
ATOM 3062 N N . ASN A 1 221 ? 30.764 48.488 45.980 1.00 4.23 201 ASN A N 1
ATOM 3063 C CA . ASN A 1 221 ? 30.980 47.176 46.592 1.00 3.96 201 ASN A CA 1
ATOM 3064 C C . ASN A 1 221 ? 31.858 46.418 45.587 1.00 3.73 201 ASN A C 1
ATOM 3065 O O . ASN A 1 221 ? 31.346 45.940 44.553 1.00 4.18 201 ASN A O 1
ATOM 3076 N N . PRO A 1 222 ? 33.154 46.323 45.828 1.00 3.86 202 PRO A N 1
ATOM 3077 C CA . PRO A 1 222 ? 34.104 45.777 44.881 1.00 4.04 202 PRO A CA 1
ATOM 3078 C C . PRO A 1 222 ? 34.127 44.243 44.956 1.00 3.87 202 PRO A C 1
ATOM 3079 O O . PRO A 1 222 ? 35.098 43.636 45.424 1.00 4.12 202 PRO A O 1
ATOM 3090 N N . ASP A 1 223 ? 33.044 43.617 44.463 1.00 3.96 203 ASP A N 1
ATOM 3091 C CA . ASP A 1 223 ? 32.901 42.148 44.494 1.00 3.95 203 ASP A CA 1
ATOM 3092 C C . ASP A 1 223 ? 33.691 41.585 43.318 1.00 3.68 203 ASP A C 1
ATOM 3093 O O . ASP A 1 223 ? 33.118 41.059 42.357 1.00 4.13 203 ASP A O 1
ATOM 3102 N N . LEU A 1 224 ? 35.017 41.728 43.393 1.00 3.76 204 LEU A N 1
ATOM 3103 C CA . LEU A 1 224 ? 35.835 41.443 42.209 1.00 3.49 204 LEU A CA 1
ATOM 3104 C C . LEU A 1 224 ? 35.985 39.951 41.974 1.00 3.48 204 LEU A C 1
ATOM 3105 O O . LEU A 1 224 ? 36.417 39.577 40.854 1.00 3.93 204 LEU A O 1
ATOM 3121 N N . GLY A 1 225 ? 35.612 39.095 42.892 1.00 3.57 205 GLY A N 1
ATOM 3122 C CA . GLY A 1 225 ? 35.480 37.689 42.553 1.00 4.08 205 GLY A CA 1
ATOM 3123 C C . GLY A 1 225 ? 34.540 37.486 41.349 1.00 3.80 205 GLY A C 1
ATOM 3124 O O . GLY A 1 225 ? 34.763 36.557 40.573 1.00 3.92 205 GLY A O 1
ATOM 3128 N N . ASN A 1 226 ? 33.531 38.329 41.209 1.00 3.54 206 ASN A N 1
ATOM 3129 C CA . ASN A 1 226 ? 32.638 38.233 40.076 1.00 3.65 206 ASN A CA 1
ATOM 3130 C C . ASN A 1 226 ? 33.401 38.311 38.732 1.00 3.58 206 ASN A C 1
ATOM 3131 O O . ASN A 1 226 ? 32.990 37.703 37.753 1.00 4.05 206 ASN A O 1
ATOM 3142 N N . LEU A 1 227 ? 34.463 39.095 38.701 1.00 3.67 207 LEU A N 1
ATOM 3143 C CA . LEU A 1 227 ? 35.295 39.283 37.525 1.00 3.68 207 LEU A CA 1
ATOM 3144 C C . LEU A 1 227 ? 36.387 38.273 37.409 1.00 3.73 207 LEU A C 1
ATOM 3145 O O . LEU A 1 227 ? 36.694 37.776 36.289 1.00 4.00 207 LEU A O 1
ATOM 3161 N N . VAL A 1 228 ? 37.089 37.925 38.511 1.00 3.76 208 VAL A N 1
ATOM 3162 C CA . VAL A 1 228 ? 38.222 37.008 38.480 1.00 4.02 208 VAL A CA 1
ATOM 3163 C C . VAL A 1 228 ? 37.815 35.636 37.956 1.00 3.37 208 VAL A C 1
ATOM 3164 O O . VAL A 1 228 ? 38.630 34.933 37.334 1.00 4.18 208 VAL A O 1
ATOM 3177 N N . ARG A 1 229 ? 36.566 35.217 38.169 1.00 3.42 209 ARG A N 1
ATOM 3178 C CA . ARG A 1 229 ? 36.102 33.890 37.723 1.00 3.66 209 ARG A CA 1
ATOM 3179 C C . ARG A 1 229 ? 35.930 33.828 36.225 1.00 3.34 209 ARG A C 1
ATOM 3180 O O . ARG A 1 229 ? 35.771 32.705 35.688 1.00 3.48 209 ARG A O 1
ATOM 3201 N N . LEU A 1 230 ? 35.871 34.947 35.500 1.00 3.68 210 LEU A N 1
ATOM 3202 C CA . LEU A 1 230 ? 35.414 34.941 34.128 1.00 3.62 210 LEU A CA 1
ATOM 3203 C C . LEU A 1 230 ? 36.488 34.437 33.165 1.00 3.49 210 LEU A C 1
ATOM 3204 O O . LEU A 1 230 ? 37.687 34.706 33.306 1.00 3.73 210 LEU A O 1
ATOM 3220 N N . HIS A 1 231 ? 36.029 33.755 32.105 1.00 3.27 211 HIS A N 1
ATOM 3221 C CA . HIS A 1 231 ? 36.913 33.227 31.077 1.00 3.40 211 HIS A CA 1
ATOM 3222 C C . HIS A 1 231 ? 37.170 34.271 30.000 1.00 4.03 211 HIS A C 1
ATOM 3223 O O . HIS A 1 231 ? 36.831 34.084 28.818 1.00 5.02 211 HIS A O 1
ATOM 3237 N N . ARG A 1 232 ? 37.765 35.377 30.417 1.00 4.03 212 ARG A N 1
ATOM 3238 C CA . ARG A 1 232 ? 38.034 36.518 29.557 1.00 4.87 212 ARG A CA 1
ATOM 3239 C C . ARG A 1 232 ? 39.265 37.207 30.125 1.00 4.23 212 ARG A C 1
ATOM 3240 O O . ARG A 1 232 ? 39.562 37.039 31.331 1.00 4.82 212 ARG A O 1
ATOM 3261 N N . PRO A 1 233 ? 39.948 38.024 29.336 1.00 4.72 213 PRO A N 1
ATOM 3262 C CA . PRO A 1 233 ? 41.072 38.826 29.875 1.00 5.19 213 PRO A CA 1
ATOM 3263 C C . PRO A 1 233 ? 40.611 39.677 31.013 1.00 5.49 213 PRO A C 1
ATOM 3264 O O . PRO A 1 233 ? 39.477 40.222 31.013 1.00 6.96 213 PRO A O 1
ATOM 3275 N N . MET A 1 234 ? 41.487 39.802 32.013 1.00 5.80 214 MET A N 1
ATOM 3276 C CA . MET A 1 234 ? 41.129 40.539 33.245 1.00 6.10 214 MET A CA 1
ATOM 3277 C C . MET A 1 234 ? 42.430 41.073 33.824 1.00 6.29 214 MET A C 1
ATOM 3278 O O . MET A 1 234 ? 43.406 40.306 33.951 1.00 6.90 214 MET A O 1
ATOM 3292 N N . PRO A 1 235 ? 42.527 42.336 34.234 1.00 6.10 215 PRO A N 1
ATOM 3293 C CA . PRO A 1 235 ? 43.729 42.808 34.943 1.00 5.94 215 PRO A CA 1
ATOM 3294 C C . PRO A 1 235 ? 43.901 42.046 36.257 1.00 5.62 215 PRO A C 1
ATOM 3295 O O . PRO A 1 235 ? 42.955 41.494 36.831 1.00 6.23 215 PRO A O 1
ATOM 3306 N N . HIS A 1 236 ? 45.152 42.044 36.747 1.00 5.77 216 HIS A N 1
ATOM 3307 C CA . HIS A 1 236 ? 45.443 41.385 38.002 1.00 5.37 216 HIS A CA 1
ATOM 3308 C C . HIS A 1 236 ? 44.616 42.014 39.107 1.00 4.86 216 HIS A C 1
ATOM 3309 O O . HIS A 1 236 ? 44.410 43.243 39.147 1.00 5.03 216 HIS A O 1
ATOM 3323 N N . PRO A 1 237 ? 44.124 41.215 40.066 1.00 5.46 217 PRO A N 1
ATOM 3324 C CA . PRO A 1 237 ? 43.276 41.809 41.116 1.00 6.11 217 PRO A CA 1
ATOM 3325 C C . PRO A 1 237 ? 43.960 42.846 41.934 1.00 5.81 217 PRO A C 1
ATOM 3326 O O . PRO A 1 237 ? 43.231 43.731 42.473 1.00 6.75 217 PRO A O 1
ATOM 3337 N N . SER A 1 238 ? 45.272 42.839 42.095 1.00 6.22 218 SER A N 1
ATOM 3338 C CA A SER A 1 238 ? 45.982 43.908 42.794 0.50 7.65 218 SER A CA 1
ATOM 3339 C CA B SER A 1 238 ? 45.847 43.936 42.891 0.50 8.16 218 SER A CA 1
ATOM 3340 C C . SER A 1 238 ? 45.687 45.270 42.194 1.00 6.60 218 SER A C 1
ATOM 3341 O O . SER A 1 238 ? 45.455 46.253 42.874 1.00 7.92 218 SER A O 1
ATOM 3355 N N . GLU A 1 239 ? 45.742 45.324 40.883 1.00 6.23 219 GLU A N 1
ATOM 3356 C CA . GLU A 1 239 ? 45.532 46.526 40.119 1.00 6.58 219 GLU A CA 1
ATOM 3357 C C . GLU A 1 239 ? 44.058 46.945 40.208 1.00 5.75 219 GLU A C 1
ATOM 3358 O O . GLU A 1 239 ? 43.705 48.113 40.427 1.00 6.76 219 GLU A O 1
ATOM 3370 N N . MET A 1 240 ? 43.163 45.963 40.033 1.00 5.21 220 MET A N 1
ATOM 3371 C CA . MET A 1 240 ? 41.737 46.311 40.027 1.00 4.79 220 MET A CA 1
ATOM 3372 C C . MET A 1 240 ? 41.296 46.816 41.384 1.00 4.78 220 MET A C 1
ATOM 3373 O O . MET A 1 240 ? 40.576 47.815 41.493 1.00 5.42 220 MET A O 1
ATOM 3387 N N . TYR A 1 241 ? 41.680 46.133 42.467 1.00 5.03 221 TYR A N 1
ATOM 3388 C CA . TYR A 1 241 ? 41.299 46.546 43.805 1.00 4.70 221 TYR A CA 1
ATOM 3389 C C . TYR A 1 241 ? 41.883 47.902 44.164 1.00 5.11 221 TYR A C 1
ATOM 3390 O O . TYR A 1 241 ? 41.210 48.712 44.781 1.00 5.79 221 TYR A O 1
ATOM 3408 N N . ALA A 1 242 ? 43.130 48.189 43.762 1.00 5.83 222 ALA A N 1
ATOM 3409 C CA . ALA A 1 242 ? 43.676 49.501 44.040 1.00 6.56 222 ALA A CA 1
ATOM 3410 C C . ALA A 1 242 ? 42.841 50.633 43.428 1.00 6.79 222 ALA A C 1
ATOM 3411 O O . ALA A 1 242 ? 42.725 51.720 44.001 1.00 7.83 222 ALA A O 1
ATOM 3418 N N . LYS A 1 243 ? 42.246 50.391 42.288 1.00 6.55 223 LYS A N 1
ATOM 3419 C CA . LYS A 1 243 ? 41.450 51.415 41.653 1.00 7.41 223 LYS A CA 1
ATOM 3420 C C . LYS A 1 243 ? 40.149 51.664 42.408 1.00 6.45 223 LYS A C 1
ATOM 3421 O O . LYS A 1 243 ? 39.718 52.807 42.465 1.00 7.84 223 LYS A O 1
ATOM 3440 N N . VAL A 1 244 ? 39.480 50.600 42.816 1.00 5.52 224 VAL A N 1
ATOM 3441 C CA . VAL A 1 244 ? 38.116 50.747 43.325 1.00 5.69 224 VAL A CA 1
ATOM 3442 C C . VAL A 1 244 ? 38.015 50.860 44.842 1.00 5.50 224 VAL A C 1
ATOM 3443 O O . VAL A 1 244 ? 37.023 51.430 45.346 1.00 5.84 224 VAL A O 1
ATOM 3456 N N . LEU A 1 245 ? 38.983 50.354 45.610 1.00 5.54 225 LEU A N 1
ATOM 3457 C CA . LEU A 1 245 ? 38.893 50.441 47.071 1.00 5.42 225 LEU A CA 1
ATOM 3458 C C . LEU A 1 245 ? 38.731 51.858 47.595 1.00 5.58 225 LEU A C 1
ATOM 3459 O O . LEU A 1 245 ? 37.993 52.010 48.595 1.00 5.86 225 LEU A O 1
ATOM 3475 N N . PRO A 1 246 ? 39.359 52.899 47.035 1.00 5.91 226 PRO A N 1
ATOM 3476 C CA . PRO A 1 246 ? 39.143 54.268 47.554 1.00 6.76 226 PRO A CA 1
ATOM 3477 C C . PRO A 1 246 ? 37.685 54.705 47.542 1.00 6.28 226 PRO A C 1
ATOM 3478 O O . PRO A 1 246 ? 37.364 55.652 48.241 1.00 8.77 226 PRO A O 1
ATOM 3489 N N . TYR A 1 247 ? 36.832 54.091 46.738 1.00 6.41 227 TYR A N 1
ATOM 3490 C CA . TYR A 1 247 ? 35.445 54.469 46.574 1.00 6.34 227 TYR A CA 1
ATOM 3491 C C . TYR A 1 247 ? 34.479 53.490 47.242 1.00 5.96 227 TYR A C 1
ATOM 3492 O O . TYR A 1 247 ? 33.269 53.611 47.049 1.00 7.31 227 TYR A O 1
ATOM 3510 N N . SER A 1 248 ? 35.004 52.499 47.970 1.00 5.54 228 SER A N 1
ATOM 3511 C CA . SER A 1 248 ? 34.232 51.378 48.479 1.00 5.24 228 SER A CA 1
ATOM 3512 C C . SER A 1 248 ? 33.722 51.581 49.903 1.00 5.50 228 SER A C 1
ATOM 3513 O O . SER A 1 248 ? 34.476 51.959 50.803 1.00 6.19 228 SER A O 1
ATOM 3521 N N . ASN A 1 249 ? 32.458 51.215 50.094 1.00 5.25 229 ASN A N 1
ATOM 3522 C CA . ASN A 1 249 ? 31.808 51.357 51.427 1.00 5.05 229 ASN A CA 1
ATOM 3523 C C . ASN A 1 249 ? 31.254 50.032 51.957 1.00 4.53 229 ASN A C 1
ATOM 3524 O O . ASN A 1 249 ? 30.634 50.034 53.018 1.00 5.31 229 ASN A O 1
ATOM 3535 N N . PHE A 1 250 ? 31.450 48.936 51.253 1.00 4.82 230 PHE A N 1
ATOM 3536 C CA . PHE A 1 250 ? 30.879 47.621 51.574 1.00 4.61 230 PHE A CA 1
ATOM 3537 C C . PHE A 1 250 ? 31.653 46.618 50.731 1.00 4.10 230 PHE A C 1
ATOM 3538 O O . PHE A 1 250 ? 32.206 47.001 49.711 1.00 4.73 230 PHE A O 1
ATOM 3555 N N . TRP A 1 251 ? 31.651 45.345 51.118 1.00 4.12 231 TRP A N 1
ATOM 3556 C CA . TRP A 1 251 ? 32.515 44.403 50.393 1.00 3.86 231 TRP A CA 1
ATOM 3557 C C . TRP A 1 251 ? 31.950 42.969 50.469 1.00 3.47 231 TRP A C 1
ATOM 3558 O O . TRP A 1 251 ? 32.097 42.302 51.469 1.00 4.14 231 TRP A O 1
ATOM 3579 N N . HIS A 1 252 ? 31.372 42.528 49.354 1.00 3.80 232 HIS A N 1
ATOM 3580 C CA . HIS A 1 252 ? 31.152 41.107 49.072 1.00 3.80 232 HIS A CA 1
ATOM 3581 C C . HIS A 1 252 ? 32.532 40.529 48.717 1.00 3.50 232 HIS A C 1
ATOM 3582 O O . HIS A 1 252 ? 33.141 40.980 47.741 1.00 3.68 232 HIS A O 1
ATOM 3596 N N . ILE A 1 253 ? 32.978 39.575 49.496 1.00 3.46 233 ILE A N 1
ATOM 3597 C CA . ILE A 1 253 ? 34.395 39.155 49.426 1.00 3.95 233 ILE A CA 1
ATOM 3598 C C . ILE A 1 253 ? 34.442 37.639 49.212 1.00 3.93 233 ILE A C 1
ATOM 3599 O O . ILE A 1 253 ? 34.085 36.869 50.099 1.00 5.28 233 ILE A O 1
ATOM 3615 N N . LYS A 1 254 ? 34.920 37.246 48.038 1.00 3.52 234 LYS A N 1
ATOM 3616 C CA . LYS A 1 254 ? 35.012 35.828 47.654 1.00 3.37 234 LYS A CA 1
ATOM 3617 C C . LYS A 1 254 ? 36.198 35.658 46.718 1.00 3.24 234 LYS A C 1
ATOM 3618 O O . LYS A 1 254 ? 36.714 36.610 46.121 1.00 3.69 234 LYS A O 1
ATOM 3637 N N . ASN A 1 255 ? 36.595 34.384 46.528 1.00 3.18 235 ASN A N 1
ATOM 3638 C CA . ASN A 1 255 ? 37.759 34.071 45.726 1.00 3.22 235 ASN A CA 1
ATOM 3639 C C . ASN A 1 255 ? 37.506 32.863 44.806 1.00 3.00 235 ASN A C 1
ATOM 3640 O O . ASN A 1 255 ? 36.596 32.055 45.016 1.00 3.16 235 ASN A O 1
ATOM 3651 N N . TYR A 1 256 ? 38.374 32.753 43.820 1.00 3.12 236 TYR A N 1
ATOM 3652 C CA . TYR A 1 256 ? 38.374 31.705 42.814 1.00 2.96 236 TYR A CA 1
ATOM 3653 C C . TYR A 1 256 ? 39.805 31.381 42.452 1.00 2.95 236 TYR A C 1
ATOM 3654 O O . TYR A 1 256 ? 40.613 32.326 42.363 1.00 3.62 236 TYR A O 1
ATOM 3672 N N . SER A 1 257 ? 40.167 30.115 42.204 1.00 3.27 237 SER A N 1
ATOM 3673 C CA . SER A 1 257 ? 41.360 29.892 41.395 1.00 3.18 237 SER A CA 1
ATOM 3674 C C . SER A 1 257 ? 41.120 30.535 40.024 1.00 3.44 237 SER A C 1
ATOM 3675 O O . SER A 1 257 ? 39.973 30.643 39.574 1.00 4.29 237 SER A O 1
ATOM 3683 N N . ARG A 1 258 ? 42.219 30.876 39.350 1.00 3.48 238 ARG A N 1
ATOM 3684 C CA . ARG A 1 258 ? 42.146 31.427 37.992 1.00 3.55 238 ARG A CA 1
ATOM 3685 C C . ARG A 1 258 ? 43.327 30.847 37.222 1.00 3.29 238 ARG A C 1
ATOM 3686 O O . ARG A 1 258 ? 44.457 30.860 37.741 1.00 3.81 238 ARG A O 1
ATOM 3707 N N . ASP A 1 259 ? 43.110 30.335 36.037 1.00 3.68 239 ASP A N 1
ATOM 3708 C CA . ASP A 1 259 ? 44.179 29.786 35.247 1.00 3.50 239 ASP A CA 1
ATOM 3709 C C . ASP A 1 259 ? 43.882 30.028 33.763 1.00 3.50 239 ASP A C 1
ATOM 3710 O O . ASP A 1 259 ? 42.744 30.272 33.336 1.00 3.86 239 ASP A O 1
ATOM 3719 N N . PHE A 1 260 ? 44.937 29.894 32.965 1.00 3.78 240 PHE A N 1
ATOM 3720 C CA . PHE A 1 260 ? 44.843 30.089 31.516 1.00 3.57 240 PHE A CA 1
ATOM 3721 C C . PHE A 1 260 ? 45.943 29.238 30.881 1.00 3.35 240 PHE A C 1
ATOM 3722 O O . PHE A 1 260 ? 47.042 29.120 31.446 1.00 3.70 240 PHE A O 1
ATOM 3739 N N . ASP A 1 261 ? 45.653 2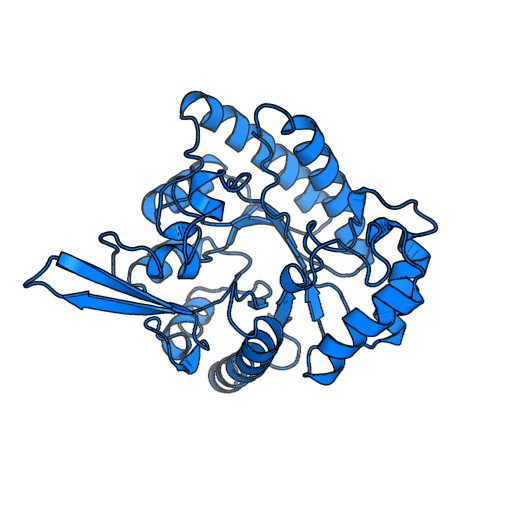8.705 29.708 1.00 3.71 241 ASP A N 1
ATOM 3740 C CA . ASP A 1 261 ? 46.566 27.852 28.974 1.00 3.77 241 ASP A CA 1
ATOM 3741 C C . ASP A 1 261 ? 46.888 28.493 27.623 1.00 3.66 241 ASP A C 1
ATOM 3742 O O . ASP A 1 261 ? 46.092 28.366 26.701 1.00 3.95 241 ASP A O 1
ATOM 3751 N N . PRO A 1 262 ? 48.006 29.221 27.509 1.00 3.98 242 PRO A N 1
ATOM 3752 C CA . PRO A 1 262 ? 48.235 29.936 26.236 1.00 4.66 242 PRO A CA 1
ATOM 3753 C C . PRO A 1 262 ? 48.174 29.098 24.992 1.00 4.47 242 PRO A C 1
ATOM 3754 O O . PRO A 1 262 ? 47.685 29.550 23.961 1.00 5.38 242 PRO A O 1
ATOM 3765 N N . ALA A 1 263 ? 48.654 27.848 25.048 1.00 4.60 243 ALA A N 1
ATOM 3766 C CA . ALA A 1 263 ? 48.691 27.023 23.834 1.00 5.22 243 ALA A CA 1
ATOM 3767 C C . ALA A 1 263 ? 47.303 26.742 23.255 1.00 4.80 243 ALA A C 1
ATOM 3768 O O . ALA A 1 263 ? 47.176 26.599 22.048 1.00 6.01 243 ALA A O 1
ATOM 3775 N N . THR A 1 264 ? 46.279 26.624 24.094 1.00 4.85 244 THR A N 1
ATOM 3776 C CA . THR A 1 264 ? 44.923 26.367 23.652 1.00 4.87 244 THR A CA 1
ATOM 3777 C C . THR A 1 264 ? 44.025 27.598 23.698 1.00 4.42 244 THR A C 1
ATOM 3778 O O . THR A 1 264 ? 42.999 27.631 23.004 1.00 5.77 244 THR A O 1
ATOM 3789 N N . GLY A 1 265 ? 44.351 28.566 24.538 1.00 4.06 245 GLY A N 1
ATOM 3790 C CA . GLY A 1 265 ? 43.443 29.651 24.852 1.00 4.05 245 GLY A CA 1
ATOM 3791 C C . GLY A 1 265 ? 42.406 29.341 25.896 1.00 3.74 245 GLY A C 1
ATOM 3792 O O . GLY A 1 265 ? 41.515 30.195 26.110 1.00 5.28 245 GLY A O 1
ATOM 3796 N N . ALA A 1 266 ? 42.460 28.208 26.553 1.00 3.56 246 ALA A N 1
ATOM 3797 C CA . ALA A 1 266 ? 41.460 27.850 27.580 1.00 3.91 246 ALA A CA 1
ATOM 3798 C C . ALA A 1 266 ? 41.676 28.600 28.875 1.00 3.66 246 ALA A C 1
ATOM 3799 O O . ALA A 1 266 ? 42.782 28.660 29.390 1.00 6.55 246 ALA A O 1
ATOM 3806 N N . TYR A 1 267 ? 40.604 29.115 29.453 1.00 4.45 247 TYR A N 1
ATOM 3807 C CA . TYR A 1 267 ? 40.565 29.653 30.806 1.00 4.21 247 TYR A CA 1
ATOM 3808 C C . TYR A 1 267 ? 39.904 28.629 31.746 1.00 4.28 247 TYR A C 1
ATOM 3809 O O . TYR A 1 267 ? 39.054 27.860 31.289 1.00 4.56 247 TYR A O 1
ATOM 3827 N N . SER A 1 268 ? 40.188 28.746 33.024 1.00 4.01 248 SER A N 1
ATOM 3828 C CA . SER A 1 268 ? 39.473 27.999 34.026 1.00 4.14 248 SER A CA 1
ATOM 3829 C C . SER A 1 268 ? 39.441 28.767 35.338 1.00 4.02 248 SER A C 1
ATOM 3830 O O . SER A 1 268 ? 40.321 29.570 35.641 1.00 5.22 248 SER A O 1
ATOM 3838 N N . SER A 1 269 ? 38.408 28.476 36.117 1.00 3.56 249 SER A N 1
ATOM 3839 C CA . SER A 1 269 ? 38.296 29.030 37.483 1.00 3.41 249 SER A CA 1
ATOM 3840 C C . SER A 1 269 ? 37.448 28.096 38.323 1.00 3.31 249 SER A C 1
ATOM 3841 O O . SER A 1 269 ? 36.605 27.363 37.792 1.00 4.03 249 SER A O 1
ATOM 3849 N N . ALA A 1 270 ? 37.668 28.134 39.623 1.00 3.69 250 ALA A N 1
ATOM 3850 C CA . ALA A 1 270 ? 36.906 27.326 40.575 1.00 3.47 250 ALA A CA 1
ATOM 3851 C C . ALA A 1 270 ? 36.689 28.114 41.847 1.00 3.29 250 ALA A C 1
ATOM 3852 O O . ALA A 1 270 ? 37.642 28.707 42.382 1.00 3.58 250 ALA A O 1
ATOM 3859 N N . PRO A 1 271 ? 35.469 28.126 42.410 1.00 3.38 251 PRO A N 1
ATOM 3860 C CA . PRO A 1 271 ? 35.287 28.809 43.700 1.00 3.57 251 PRO A CA 1
ATOM 3861 C C . PRO A 1 271 ? 36.119 28.129 44.765 1.00 3.32 251 PRO A C 1
ATOM 3862 O O . PRO A 1 271 ? 36.116 26.912 44.884 1.00 3.85 251 PRO A O 1
ATOM 3873 N N . LEU A 1 272 ? 36.816 28.934 45.579 1.00 3.17 252 LEU A N 1
ATOM 3874 C CA . LEU A 1 272 ? 37.644 28.428 46.643 1.00 3.40 252 LEU A CA 1
ATOM 3875 C C . LEU A 1 272 ? 37.604 29.386 47.828 1.00 3.24 252 LEU A C 1
ATOM 3876 O O . LEU A 1 272 ? 37.307 30.580 47.635 1.00 3.27 252 LEU A O 1
ATOM 3892 N N . PRO A 1 273 ? 37.946 28.909 49.037 1.00 3.17 253 PRO A N 1
ATOM 3893 C CA . PRO A 1 273 ? 38.174 29.828 50.163 1.00 3.58 253 PRO A CA 1
ATOM 3894 C C . PRO A 1 273 ? 39.064 31.005 49.790 1.00 3.16 253 PRO A C 1
ATOM 3895 O O . PRO A 1 273 ? 39.956 30.911 48.940 1.00 3.46 253 PRO A O 1
ATOM 3906 N N . LEU A 1 274 ? 38.844 32.119 50.495 1.00 3.44 254 LEU A N 1
ATOM 3907 C CA . LEU A 1 274 ? 39.691 33.284 50.337 1.00 3.44 254 LEU A CA 1
ATOM 3908 C C . LEU A 1 274 ? 41.186 32.932 50.355 1.00 3.51 254 LEU A C 1
ATOM 3909 O O . LEU A 1 274 ? 41.943 33.457 49.526 1.00 3.70 254 LEU A O 1
ATOM 3925 N N . LYS A 1 275 ? 41.609 32.086 51.285 1.00 3.40 255 LYS A N 1
ATOM 3926 C CA . LYS A 1 275 ? 43.022 31.782 51.452 1.00 3.49 255 LYS A CA 1
ATOM 3927 C C . LYS A 1 275 ? 43.667 31.106 50.237 1.00 3.50 255 LYS A C 1
ATOM 3928 O O . LYS A 1 275 ? 44.873 31.129 50.115 1.00 4.20 255 LYS A O 1
ATOM 3947 N N . TYR A 1 276 ? 42.855 30.432 49.407 1.00 3.42 256 TYR A N 1
ATOM 3948 C CA . TYR A 1 276 ? 43.387 29.513 48.383 1.00 3.72 256 TYR A CA 1
ATOM 3949 C C . TYR A 1 276 ? 43.232 29.981 46.969 1.00 3.66 256 TYR A C 1
ATOM 3950 O O . TYR A 1 276 ? 43.782 29.328 46.064 1.00 4.25 256 TYR A O 1
ATOM 3968 N N . GLY A 1 277 ? 42.469 31.039 46.694 1.00 3.73 257 GLY A N 1
ATOM 3969 C CA . GLY A 1 277 ? 42.229 31.467 45.344 1.00 3.83 257 GLY A CA 1
ATOM 3970 C C . GLY A 1 277 ? 43.260 32.438 44.800 1.00 3.55 257 GLY A C 1
ATOM 3971 O O . GLY A 1 277 ? 44.309 32.659 45.428 1.00 4.21 257 GLY A O 1
ATOM 3975 N N . TYR A 1 278 ? 42.992 32.977 43.643 1.00 3.70 258 TYR A N 1
ATOM 3976 C CA . TYR A 1 278 ? 43.972 33.804 42.888 1.00 4.10 258 TYR A CA 1
ATOM 3977 C C . TYR A 1 278 ? 44.237 35.146 43.565 1.00 3.86 258 TYR A C 1
ATOM 3978 O O . TYR A 1 278 ? 45.376 35.645 43.546 1.00 5.19 258 TYR A O 1
ATOM 3996 N N . VAL A 1 279 ? 43.216 35.790 44.125 1.00 4.06 259 VAL A N 1
ATOM 3997 C CA . VAL A 1 279 ? 43.427 37.040 44.845 1.00 4.02 259 VAL A CA 1
ATOM 3998 C C . VAL A 1 279 ? 44.207 36.753 46.124 1.00 3.82 259 VAL A C 1
ATOM 3999 O O . VAL A 1 279 ? 43.921 35.733 46.780 1.00 4.35 259 VAL A O 1
ATOM 4012 N N . ASN A 1 280 ? 45.146 37.624 46.485 1.00 3.90 260 ASN A N 1
ATOM 4013 C CA . ASN A 1 280 ? 45.796 37.593 47.791 1.00 3.91 260 ASN A CA 1
ATOM 4014 C C . ASN A 1 280 ? 45.021 38.507 48.725 1.00 3.70 260 ASN A C 1
ATOM 4015 O O . ASN A 1 280 ? 45.271 39.721 48.772 1.00 4.26 260 ASN A O 1
ATOM 4026 N N . TYR A 1 281 ? 44.036 37.952 49.445 1.00 4.20 261 TYR A N 1
ATOM 4027 C CA . TYR A 1 281 ? 43.205 38.811 50.282 1.00 4.13 261 TYR A CA 1
ATOM 4028 C C . TYR A 1 281 ? 43.912 39.264 51.551 1.00 4.15 261 TYR A C 1
ATOM 4029 O O . TYR A 1 281 ? 43.402 40.216 52.204 1.00 4.39 261 TYR A O 1
ATOM 4047 N N . ARG A 1 282 ? 45.036 38.657 51.950 1.00 4.31 262 ARG A N 1
ATOM 4048 C CA . ARG A 1 282 ? 45.813 39.228 53.061 1.00 4.71 262 ARG A CA 1
ATOM 4049 C C . ARG A 1 282 ? 46.337 40.596 52.629 1.00 4.93 262 ARG A C 1
ATOM 4050 O O . ARG A 1 282 ? 46.187 41.607 53.303 1.00 5.56 262 ARG A O 1
ATOM 4071 N N . GLN A 1 283 ? 46.988 40.633 51.454 1.00 5.08 263 GLN A N 1
ATOM 4072 C CA . GLN A 1 283 ? 47.485 41.885 50.907 1.00 5.39 263 GLN A CA 1
ATOM 4073 C C . GLN A 1 283 ? 46.338 42.842 50.625 1.00 4.90 263 GLN A C 1
ATOM 4074 O O . GLN A 1 283 ? 46.437 44.046 50.905 1.00 5.58 263 GLN A O 1
ATOM 4088 N N . ILE A 1 284 ? 45.252 42.360 50.036 1.00 4.85 264 ILE A N 1
ATOM 4089 C CA . ILE A 1 284 ? 44.178 43.266 49.594 1.00 4.82 264 ILE A CA 1
ATOM 4090 C C . ILE A 1 284 ? 43.368 43.805 50.783 1.00 4.63 264 ILE A C 1
ATOM 4091 O O . ILE A 1 284 ? 43.015 44.997 50.760 1.00 5.17 264 ILE A O 1
ATOM 4107 N N . ILE A 1 285 ? 43.072 43.009 51.788 1.00 4.72 265 ILE A N 1
ATOM 4108 C CA . ILE A 1 285 ? 42.403 43.561 52.971 1.00 4.32 265 ILE A CA 1
ATOM 4109 C C . ILE A 1 285 ? 43.299 44.586 53.628 1.00 4.78 265 ILE A C 1
ATOM 4110 O O . ILE A 1 285 ? 42.840 45.652 54.037 1.00 5.57 265 ILE A O 1
ATOM 4126 N N . ARG A 1 286 ? 44.622 44.312 53.753 1.00 5.42 266 ARG A N 1
ATOM 4127 C CA A ARG A 1 286 ? 45.486 45.310 54.359 0.50 6.26 266 ARG A CA 1
ATOM 4128 C CA B ARG A 1 286 ? 45.512 45.296 54.344 0.50 5.40 266 ARG A CA 1
ATOM 4129 C C . ARG A 1 286 ? 45.528 46.575 53.533 1.00 6.23 266 ARG A C 1
ATOM 4130 O O . ARG A 1 286 ? 45.534 47.689 54.104 1.00 7.43 266 ARG A O 1
ATOM 4154 N N . LEU A 1 287 ? 45.546 46.482 52.208 1.00 6.01 267 LEU A N 1
ATOM 4155 C CA . LEU A 1 287 ? 45.494 47.622 51.329 1.00 6.52 267 LEU A CA 1
ATOM 4156 C C . LEU A 1 287 ? 44.218 48.420 51.576 1.00 6.16 267 LEU A C 1
ATOM 4157 O O . LEU A 1 287 ? 44.238 49.650 51.673 1.00 7.71 267 LEU A O 1
ATOM 4173 N N . ALA A 1 288 ? 43.083 47.717 51.648 1.00 5.88 268 ALA A N 1
ATOM 4174 C CA . ALA A 1 288 ? 41.822 48.392 51.913 1.00 5.93 268 ALA A CA 1
ATOM 4175 C C . ALA A 1 288 ? 41.913 49.237 53.172 1.00 5.78 268 ALA A C 1
ATOM 4176 O O . ALA A 1 288 ? 41.526 50.387 53.200 1.00 6.52 268 ALA A O 1
ATOM 4183 N N . LEU A 1 289 ? 42.433 48.631 54.249 1.00 6.02 269 LEU A N 1
ATOM 4184 C CA . LEU A 1 289 ? 42.561 49.345 55.494 1.00 7.06 269 LEU A CA 1
ATOM 4185 C C . LEU A 1 289 ? 43.423 50.577 55.314 1.00 8.09 269 LEU A C 1
ATOM 4186 O O . LEU A 1 289 ? 43.097 51.651 55.838 1.00 9.66 269 LEU A O 1
ATOM 4202 N N . GLU A 1 290 ? 44.546 50.432 54.620 1.00 8.59 270 GLU A N 1
ATOM 4203 C CA . GLU A 1 290 ? 45.487 51.549 54.376 1.00 9.96 270 GLU A CA 1
ATOM 4204 C C . GLU A 1 290 ? 44.789 52.672 53.639 1.00 9.16 270 GLU A C 1
ATOM 4205 O O . GLU A 1 290 ? 45.072 53.844 53.910 1.00 12.62 270 GLU A O 1
ATOM 4217 N N . LEU A 1 291 ? 43.886 52.311 52.718 1.00 8.50 271 LEU A N 1
ATOM 4218 C CA . LEU A 1 291 ? 43.126 53.257 51.907 1.00 9.22 271 LEU A CA 1
ATOM 4219 C C . LEU A 1 291 ? 41.910 53.809 52.636 1.00 10.57 271 LEU A C 1
ATOM 4220 O O . LEU A 1 291 ? 41.169 54.583 52.012 1.00 14.29 271 LEU A O 1
ATOM 4236 N N . GLY A 1 292 ? 41.693 53.478 53.921 1.00 9.67 272 GLY A N 1
ATOM 4237 C CA . GLY A 1 292 ? 40.626 54.043 54.717 1.00 10.16 272 GLY A CA 1
ATOM 4238 C C . GLY A 1 292 ? 39.318 53.269 54.662 1.00 8.06 272 GLY A C 1
ATOM 4239 O O . GLY A 1 292 ? 38.311 53.805 55.110 1.00 9.70 272 GLY A O 1
ATOM 4243 N N . TYR A 1 293 ? 39.318 52.034 54.194 1.00 6.94 273 TYR A N 1
ATOM 4244 C CA . TYR A 1 293 ? 38.108 51.249 54.130 1.00 6.70 273 TYR A CA 1
ATOM 4245 C C . TYR A 1 293 ? 37.593 50.994 55.528 1.00 6.55 273 TYR A C 1
ATOM 4246 O O . TYR A 1 293 ? 38.348 50.560 56.402 1.00 7.78 273 TYR A O 1
ATOM 4264 N N . THR A 1 294 ? 36.304 51.207 55.742 1.00 6.23 274 THR A N 1
ATOM 4265 C CA . THR A 1 294 ? 35.667 50.961 57.044 1.00 7.16 274 THR A CA 1
ATOM 4266 C C . THR A 1 294 ? 34.342 50.246 56.987 1.00 6.74 274 THR A C 1
ATOM 4267 O O . THR A 1 294 ? 33.742 50.020 58.035 1.00 9.70 274 THR A O 1
ATOM 4278 N N . GLY A 1 295 ? 33.868 49.841 55.812 1.00 6.06 275 GLY A N 1
ATOM 4279 C CA . GLY A 1 295 ? 32.559 49.226 55.712 1.00 6.16 275 GLY A CA 1
ATOM 4280 C C . GLY A 1 295 ? 32.504 47.795 56.153 1.00 4.97 275 GLY A C 1
ATOM 4281 O O . GLY A 1 295 ? 33.533 47.123 56.279 1.00 5.76 275 GLY A O 1
ATOM 4285 N N . PRO A 1 296 ? 31.313 47.253 56.366 1.00 5.44 276 PRO A N 1
ATOM 4286 C CA . PRO A 1 296 ? 31.177 45.860 56.775 1.00 5.12 276 PRO A CA 1
ATOM 4287 C C . PRO A 1 296 ? 31.595 44.927 55.612 1.00 4.73 276 PRO A C 1
ATOM 4288 O O . PRO A 1 296 ? 31.603 45.304 54.453 1.00 5.57 276 PRO A O 1
ATOM 4299 N N . PHE A 1 297 ? 31.902 43.678 55.995 1.00 4.41 277 PHE A N 1
ATOM 4300 C CA . PHE A 1 297 ? 32.141 42.606 55.041 1.00 4.30 277 PHE A CA 1
ATOM 4301 C C . PHE A 1 297 ? 30.925 41.733 54.873 1.00 4.15 277 PHE A C 1
ATOM 4302 O O . PHE A 1 297 ? 30.118 41.582 55.823 1.00 4.47 277 PHE A O 1
ATOM 4319 N N . CYS A 1 298 ? 30.816 41.082 53.743 1.00 3.88 278 CYS A N 1
ATOM 4320 C CA . CYS A 1 298 ? 29.793 40.081 53.518 1.00 4.15 278 CYS A CA 1
ATOM 4321 C C . CYS A 1 298 ? 30.428 38.897 52.764 1.00 3.68 278 CYS A C 1
ATOM 4322 O O . CYS A 1 298 ? 30.961 39.068 51.661 1.00 4.29 278 CYS A O 1
ATOM 4330 N N . CYS A 1 299 ? 30.408 37.749 53.426 1.00 3.93 279 CYS A N 1
ATOM 4331 C CA . CYS A 1 299 ? 30.920 36.519 52.839 1.00 4.21 279 CYS A CA 1
ATOM 4332 C C . CYS A 1 299 ? 29.798 35.905 51.970 1.00 4.74 279 CYS A C 1
ATOM 4333 O O . CYS A 1 299 ? 28.763 35.489 52.498 1.00 6.18 279 CYS A O 1
ATOM 4341 N N . GLU A 1 300 ? 30.044 35.845 50.683 1.00 6.49 280 GLU A N 1
ATOM 4342 C CA A GLU A 1 300 ? 29.277 35.242 49.611 0.50 7.92 280 GLU A CA 1
ATOM 4343 C CA B GLU A 1 300 ? 29.167 35.010 49.849 0.50 5.67 280 GLU A CA 1
ATOM 4344 C C . GLU A 1 300 ? 30.099 34.090 49.030 1.00 5.37 280 GLU A C 1
ATOM 4345 O O . GLU A 1 300 ? 31.289 34.246 48.973 1.00 7.27 280 GLU A O 1
ATOM 4359 N N . HIS A 1 301 ? 29.494 33.060 48.485 1.00 4.93 281 HIS A N 1
ATOM 4360 C CA . HIS A 1 301 ? 30.261 32.006 47.784 1.00 4.04 281 HIS A CA 1
ATOM 4361 C C . HIS A 1 301 ? 29.298 31.200 46.968 1.00 4.71 281 HIS A C 1
ATOM 4362 O O . HIS A 1 301 ? 28.806 30.154 47.504 1.00 9.24 281 HIS A O 1
ATOM 4376 N N . TYR A 1 302 ? 29.107 31.508 45.742 1.00 4.82 282 TYR A N 1
ATOM 4377 C CA . TYR A 1 302 ? 28.216 30.748 44.845 1.00 4.60 282 TYR A CA 1
ATOM 4378 C C . TYR A 1 302 ? 28.835 29.389 44.562 1.00 4.03 282 TYR A C 1
ATOM 4379 O O . TYR A 1 302 ? 29.999 29.277 44.191 1.00 5.29 282 TYR A O 1
ATOM 4397 N N . GLY A 1 303 ? 28.035 28.354 44.660 1.00 4.21 283 GLY A N 1
ATOM 4398 C CA . GLY A 1 303 ? 28.470 27.005 44.361 1.00 4.63 283 GLY A CA 1
ATOM 4399 C C . GLY A 1 303 ? 29.207 26.370 45.515 1.00 3.85 283 GLY A C 1
ATOM 4400 O O . GLY A 1 303 ? 29.448 26.946 46.565 1.00 4.25 283 GLY A O 1
ATOM 4404 N N . SER A 1 304 ? 29.561 25.091 45.293 1.00 4.32 284 SER A N 1
ATOM 4405 C CA . SER A 1 304 ? 30.271 24.309 46.272 1.00 3.99 284 SER A CA 1
ATOM 4406 C C . SER A 1 304 ? 29.498 24.307 47.592 1.00 3.81 284 SER A C 1
ATOM 4407 O O . SER A 1 304 ? 28.274 24.443 47.601 1.00 4.40 284 SER A O 1
ATOM 4415 N N . ASP A 1 305 ? 30.181 24.138 48.727 1.00 3.97 285 ASP A N 1
ATOM 4416 C CA . ASP A 1 305 ? 29.499 24.263 50.029 1.00 3.83 285 ASP A CA 1
ATOM 4417 C C . ASP A 1 305 ? 29.538 25.743 50.391 1.00 3.57 285 ASP A C 1
ATOM 4418 O O . ASP A 1 305 ? 30.443 26.220 51.093 1.00 3.59 285 ASP A O 1
ATOM 4427 N N . SER A 1 306 ? 28.596 26.492 49.895 1.00 3.76 286 SER A N 1
ATOM 4428 C CA . SER A 1 306 ? 28.581 27.952 50.042 1.00 3.98 286 SER A CA 1
ATOM 4429 C C . SER A 1 306 ? 28.697 28.348 51.507 1.00 3.93 286 SER A C 1
ATOM 4430 O O . SER A 1 306 ? 29.545 29.180 51.885 1.00 4.07 286 SER A O 1
ATOM 4438 N N . LEU A 1 307 ? 27.855 27.780 52.365 1.00 4.06 287 LEU A N 1
ATOM 4439 C CA . LEU A 1 307 ? 27.860 28.185 53.779 1.00 4.01 287 LEU A CA 1
ATOM 4440 C C . LEU A 1 307 ? 29.130 27.787 54.486 1.00 3.76 287 LEU A C 1
ATOM 4441 O O . LEU A 1 307 ? 29.727 28.569 55.220 1.00 4.19 287 LEU A O 1
ATOM 4457 N N . GLY A 1 308 ? 29.613 26.559 54.235 1.00 3.84 288 GLY A N 1
ATOM 4458 C CA . GLY A 1 308 ? 30.817 26.100 54.876 1.00 4.12 288 GLY A CA 1
ATOM 4459 C C . GLY A 1 308 ? 32.030 26.918 54.498 1.00 3.72 288 GLY A C 1
ATOM 4460 O O . GLY A 1 308 ? 32.878 27.266 55.338 1.00 3.95 288 GLY A O 1
ATOM 4464 N N . VAL A 1 309 ? 32.161 27.259 53.231 1.00 3.71 289 VAL A N 1
ATOM 4465 C CA . VAL A 1 309 ? 33.276 28.095 52.778 1.00 3.65 289 VAL A CA 1
ATOM 4466 C C . VAL A 1 309 ? 33.129 29.503 53.323 1.00 3.34 289 VAL A C 1
ATOM 4467 O O . VAL A 1 309 ? 34.123 30.090 53.787 1.00 3.87 289 VAL A O 1
ATOM 4480 N N . CYS A 1 310 ? 31.938 30.075 53.322 1.00 3.67 290 CYS A N 1
ATOM 4481 C CA . CYS A 1 310 ? 31.756 31.392 53.932 1.00 3.89 290 CYS A CA 1
ATOM 4482 C C . CYS A 1 310 ? 32.217 31.410 55.389 1.00 3.61 290 CYS A C 1
ATOM 4483 O O . CYS A 1 310 ? 32.818 32.350 55.836 1.00 4.08 290 CYS A O 1
ATOM 4491 N N . ALA A 1 311 ? 31.920 30.347 56.150 1.00 3.87 291 ALA A N 1
ATOM 4492 C CA . ALA A 1 311 ? 32.321 30.287 57.535 1.00 4.30 291 ALA A CA 1
ATOM 4493 C C . ALA A 1 311 ? 33.850 30.254 57.700 1.00 3.78 291 ALA A C 1
ATOM 4494 O O . ALA A 1 311 ? 34.388 30.928 58.577 1.00 4.44 291 ALA A O 1
ATOM 4501 N N . GLU A 1 312 ? 34.545 29.487 56.861 1.00 4.07 292 GLU A N 1
ATOM 4502 C CA . GLU A 1 312 ? 36.010 29.534 56.881 1.00 4.17 292 GLU A CA 1
ATOM 4503 C C . GLU A 1 312 ? 36.489 30.922 56.509 1.00 3.85 292 GLU A C 1
ATOM 4504 O O . GLU A 1 312 ? 37.470 31.448 57.093 1.00 4.17 292 GLU A O 1
ATOM 4516 N N . ASN A 1 313 ? 35.855 31.553 55.527 1.00 3.69 293 ASN A N 1
ATOM 4517 C CA . ASN A 1 313 ? 36.245 32.887 55.105 1.00 3.77 293 ASN A CA 1
ATOM 4518 C C . ASN A 1 313 ? 36.087 33.908 56.204 1.00 3.58 293 ASN A C 1
ATOM 4519 O O . ASN A 1 313 ? 36.927 34.819 56.340 1.00 4.08 293 ASN A O 1
ATOM 4530 N N . ARG A 1 314 ? 35.047 33.780 57.046 1.00 3.86 294 ARG A N 1
ATOM 4531 C CA . ARG A 1 314 ? 34.889 34.707 58.153 1.00 4.07 294 ARG A CA 1
ATOM 4532 C C . ARG A 1 314 ? 36.075 34.587 59.123 1.00 4.42 294 ARG A C 1
ATOM 4533 O O . ARG A 1 314 ? 36.654 35.584 59.553 1.00 4.49 294 ARG A O 1
ATOM 4554 N N . GLU A 1 315 ? 36.432 33.350 59.481 1.00 4.14 295 GLU A N 1
ATOM 4555 C CA . GLU A 1 315 ? 37.557 33.150 60.391 1.00 4.70 295 GLU A CA 1
ATOM 4556 C C . GLU A 1 315 ? 38.839 33.720 59.795 1.00 4.29 295 GLU A C 1
ATOM 4557 O O . GLU A 1 315 ? 39.672 34.281 60.510 1.00 5.00 295 GLU A O 1
ATOM 4569 N N . TYR A 1 316 ? 39.020 33.543 58.488 1.00 3.94 296 TYR A N 1
ATOM 4570 C CA . TYR A 1 316 ? 40.169 34.075 57.769 1.00 4.43 296 TYR A CA 1
ATOM 4571 C C . TYR A 1 316 ? 40.249 35.584 57.884 1.00 4.07 296 TYR A C 1
ATOM 4572 O O . TYR A 1 316 ? 41.304 36.136 58.214 1.00 4.51 296 TYR A O 1
ATOM 4590 N N . ILE A 1 317 ? 39.152 36.262 57.570 1.00 3.95 297 ILE A N 1
ATOM 4591 C CA . ILE A 1 317 ? 39.113 37.722 57.633 1.00 4.32 297 ILE A CA 1
ATOM 4592 C C . ILE A 1 317 ? 39.426 38.184 59.053 1.00 4.05 297 ILE A C 1
ATOM 4593 O O . ILE A 1 317 ? 40.181 39.141 59.255 1.00 4.59 297 ILE A O 1
ATOM 4609 N N . LEU A 1 318 ? 38.847 37.531 60.058 1.00 4.60 298 LEU A N 1
ATOM 4610 C CA A LEU A 1 318 ? 39.085 37.931 61.434 0.50 4.99 298 LEU A CA 1
ATOM 4611 C CA B LEU A 1 318 ? 39.094 37.874 61.437 0.50 5.21 298 LEU A CA 1
ATOM 4612 C C . LEU A 1 318 ? 40.581 37.833 61.748 1.00 4.95 298 LEU A C 1
ATOM 4613 O O . LEU A 1 318 ? 41.096 38.740 62.415 1.00 5.68 298 LEU A O 1
ATOM 4626 N N . GLN A 1 319 ? 41.291 36.817 61.311 1.00 4.83 299 GLN A N 1
ATOM 4627 C CA . GLN A 1 319 ? 42.735 36.740 61.595 1.00 4.98 299 GLN A CA 1
ATOM 4628 C C . GLN A 1 319 ? 43.445 37.867 60.876 1.00 4.69 299 GLN A C 1
ATOM 4629 O O . GLN A 1 319 ? 44.397 38.457 61.455 1.00 5.21 299 GLN A O 1
ATOM 4643 N N . VAL A 1 320 ? 43.170 38.119 59.620 1.00 4.52 300 VAL A N 1
ATOM 4644 C CA . VAL A 1 320 ? 43.849 39.153 58.863 1.00 4.93 300 VAL A CA 1
ATOM 4645 C C . VAL A 1 320 ? 43.648 40.507 59.569 1.00 4.84 300 VAL A C 1
ATOM 4646 O O . VAL A 1 320 ? 44.604 41.268 59.753 1.00 5.14 300 VAL A O 1
ATOM 4659 N N . LEU A 1 321 ? 42.414 40.799 59.933 1.00 4.91 301 LEU A N 1
ATOM 4660 C CA . LEU A 1 321 ? 42.081 42.062 60.612 1.00 5.32 301 LEU A CA 1
ATOM 4661 C C . LEU A 1 321 ? 42.770 42.153 61.950 1.00 5.59 301 LEU A C 1
ATOM 4662 O O . LEU A 1 321 ? 43.279 43.215 62.331 1.00 6.39 301 LEU A O 1
ATOM 4678 N N . THR A 1 322 ? 42.787 41.048 62.690 1.00 5.63 302 THR A N 1
ATOM 4679 C CA . THR A 1 322 ? 43.393 41.071 64.039 1.00 6.22 302 THR A CA 1
ATOM 4680 C C . THR A 1 322 ? 44.858 41.478 63.915 1.00 5.92 302 THR A C 1
ATOM 4681 O O . THR A 1 322 ? 45.345 42.358 64.640 1.00 7.26 302 THR A O 1
ATOM 4692 N N . SER A 1 323 ? 45.580 40.849 63.003 1.00 5.38 303 SER A N 1
ATOM 4693 C CA . SER A 1 323 ? 46.978 41.190 62.786 1.00 5.66 303 SER A CA 1
ATOM 4694 C C . SER A 1 323 ? 47.160 42.650 62.319 1.00 6.04 303 SER A C 1
ATOM 4695 O O . SER A 1 323 ? 48.022 43.365 62.798 1.00 7.86 303 SER A O 1
ATOM 4703 N N . ALA A 1 324 ? 46.337 43.094 61.369 1.00 5.74 304 ALA A N 1
ATOM 4704 C CA . ALA A 1 324 ? 46.499 44.406 60.757 1.00 6.73 304 ALA A CA 1
ATOM 4705 C C . ALA A 1 324 ? 46.150 45.527 61.716 1.00 7.58 304 ALA A C 1
ATOM 4706 O O . ALA A 1 324 ? 46.684 46.635 61.574 1.00 11.53 304 ALA A O 1
ATOM 4713 N N . LEU A 1 325 ? 45.272 45.267 62.691 1.00 7.71 305 LEU A N 1
ATOM 4714 C CA . LEU A 1 325 ? 44.794 46.287 63.601 1.00 9.43 305 LEU A CA 1
ATOM 4715 C C . LEU A 1 325 ? 45.439 46.247 64.960 1.00 10.56 305 LEU A C 1
ATOM 4716 O O . LEU A 1 325 ? 45.200 47.124 65.770 1.00 14.20 305 LEU A O 1
ATOM 4732 N N . ALA A 1 326 ? 46.280 45.242 65.220 1.00 9.61 306 ALA A N 1
ATOM 4733 C CA . ALA A 1 326 ? 46.919 45.079 66.500 1.00 11.14 306 ALA A CA 1
ATOM 4734 C C . ALA A 1 326 ? 47.833 46.259 66.796 1.00 17.01 306 ALA A C 1
ATOM 4735 O O . ALA A 1 326 ? 47.954 46.568 67.997 1.00 23.15 306 ALA A O 1
#

Solvent-accessible surface area: 12940 Å² total; per-residue (Å²): 115,75,61,9,124,84,9,10,9,0,0,14,0,54,61,46,25,52,134,6,109,111,49,32,52,0,72,108,4,84,21,44,35,0,7,138,19,0,96,84,0,97,126,75,30,0,66,42,0,0,0,1,38,26,1,0,22,3,15,58,10,60,112,80,47,8,92,75,0,59,90,18,7,71,117,20,35,12,37,2,6,0,0,0,3,27,78,19,0,0,6,28,125,150,72,3,133,124,14,20,54,31,0,41,110,4,0,85,28,0,55,66,24,54,2,54,4,0,0,0,1,0,8,27,72,43,43,107,105,13,118,184,62,153,56,11,15,60,37,120,16,49,77,15,66,118,86,44,70,115,54,0,12,106,35,0,104,72,0,0,71,42,0,116,116,40,68,12,69,0,0,0,14,0,21,8,30,13,19,0,5,60,9,86,70,0,26,48,0,14,123,66,0,121,24,116,4,13,3,0,0,0,0,0,0,4,0,1,3,5,76,81,109,38,60,93,3,54,88,1,0,48,79,0,3,73,71,15,20,0,0,6,0,2,0,0,39,44,93,89,64,108,102,105,38,56,51,61,18,41,13,57,18,1,128,139,16,98,3,68,1,96,116,7,1,108,43,0,36,140,71,52,8,76,8,5,0,0,0,18,6,79,18,87,93,29,35,19,19,5,6,101,1,37,104,23,0,38,95,1,0,57,54,30,72,134

Foldseek 3Di:
DDALVPFAAAEEQLVVFQAFPVGHGQLPDQLVSVLVSLLVLVVLPHAEHADECGYHNLLPDDPVVNVSNVVSCVVSRHFYAEYEYDQLDCVDPVCNVVSLVSLLSVLVVQVVRPHAEYEYEHHHDQDPVLVPDPHSQADDGDADDPVCLVVSLVSQLVSQVSNVVSNHAYEYEAADRYCRPALVSVVVSLVVSVGPRYFYAPACQNVQQHLDDHPQVVVSLVSRLLRHAEYAYFFWAWDADVVVSGIHIGTDAQVPHRDVVLVSVLVSVVSPHRHHYYYATPDDPGSNSSSVNSVVSSVSSNVSND

Sequence (306 aa):
MYSAHTWPIAANMLGFGNRAPDGGHIKDAPAGVWAKQLRQVRELGFDHIDPTDAWVPLAALSDSSRIEEFRTVLADEGLAISSISMTTRSSIVDVENGEKNLADAHRLIDLAPSFGATIVNTGFMQALTPEQEKQIWFWLVQGHVDDPALRDLAIERVRELGDHARTNGIQLSLEMYEDTYIGTPDDAVAFIKDVDHDAVGLNPDLGNLVRLHRPMPHPSSEMYAKVLPYSNFWHIKNYSRDFDPATGAYSSAPLPLKYGYVNYRQIIRRLALELGYTGPFCCEEHYGSDSLGVCAENREYILLQVLTSALA